Protein AF-A0AAI8V4P7-F1 (afdb_monomer_lite)

Foldseek 3Di:
DDDDDDDDDDDDDDDDDDDDDDDDDDDDDDDDDPDDDDDDDDDDDDDDPDDPDDDPPDPPDDPDDDPDDPPDPVVVDPPQDPVNVVVVVVVVVVVVVVVVVVVVVVVVVVVVVVVVVVVVVVVVVVVVVVVVVVCCLQCQLQCCLVPADAAEAELRQDDFQDNVVPDPHRCALPRRHLDDGDWVVQQPPPPDPPPSNSFAWDWAQDPDPPLAHIGIEGDDVVGTDSVRNLNHHYHYHYDPPDPSVNHVVNVVVRSD

pLDDT: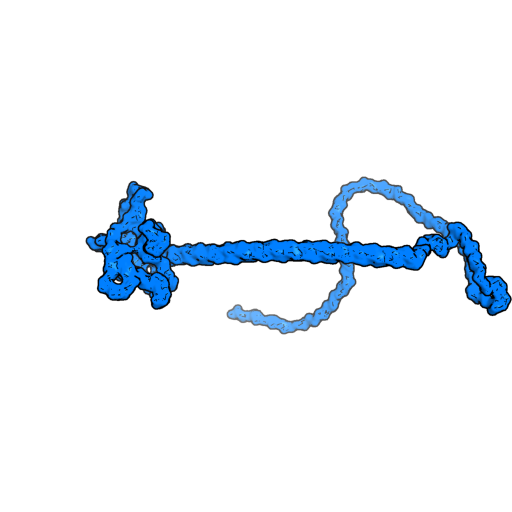 mean 74.22, std 17.84, range [33.75, 98.12]

Secondary structure (DSSP, 8-state):
----------PPPPPPP-----------------PPP-PPPPPPPPP----S---TT-TT-SS------TT-TTTSS----HHHHHHHHHHHHHHHHHHHHHHHHHHHHHHHHHHHHHHHHHHHHHHHHHHHHHHHHHHHHHHHHHS-S-EEEES---SSSB-TTT-SSB--TTSS-SS----BS----TT-TT----S-EEEE---SSS-PPPEEEE--SSPPB-TTGGGS-EEEE--TT-TTHHHHHHHHHH--

Organism: NCBI:txid933095

Radius of gyration: 46.33 Å; chains: 1; bounding box: 81×57×123 Å

Sequence (256 aa):
MDNSPYPLTSKPGLPDRSDSSSSSSVDHQEMEIHTPVPTRPRLHSRKSSGTLIVPRDSFLVGPSEPDWEPDDVRAMSPRRTSEDLENLGREAREELQRHASALQDSLLMIFHRIEAVKEEHDKLDNNNKFLQKYIGDLMSTTIADARPDALVQVEPKGPLFREKIFSSEFSRPWGLTSIPLAYEPYPNTFVNASSMAPLATRVVVSNSTENRMACVLQAEQPARQLPTLAKVPILIDKGEASYQNMYDYCFAKFLR

Structure (mmCIF, N/CA/C/O backbone):
data_AF-A0AAI8V4P7-F1
#
_entry.id   AF-A0AAI8V4P7-F1
#
loop_
_atom_site.group_PDB
_atom_site.id
_atom_site.type_symbol
_atom_site.label_atom_id
_atom_site.label_alt_id
_atom_site.label_comp_id
_atom_site.label_asym_id
_atom_site.label_entity_id
_atom_site.label_seq_id
_atom_site.pdbx_PDB_ins_code
_atom_site.Cartn_x
_atom_site.Cartn_y
_atom_site.Cartn_z
_atom_site.occupancy
_atom_site.B_iso_or_equiv
_atom_site.auth_seq_id
_atom_site.auth_comp_id
_atom_site.auth_asym_id
_atom_site.auth_atom_id
_atom_site.pdbx_PDB_model_num
ATOM 1 N N . MET A 1 1 ? -29.981 -34.347 -19.760 1.00 40.94 1 MET A N 1
ATOM 2 C CA . MET A 1 1 ? -29.924 -34.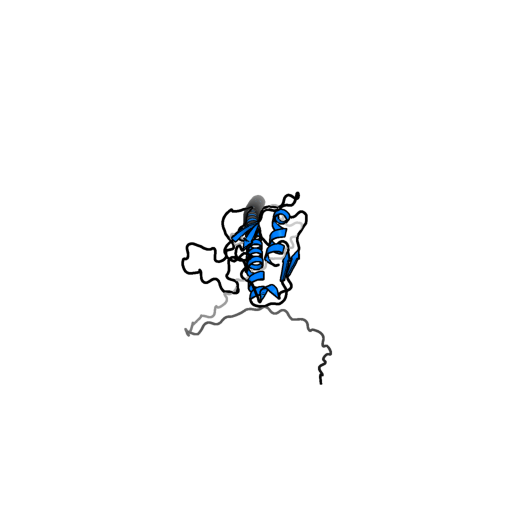730 -21.186 1.00 40.94 1 MET A CA 1
ATOM 3 C C . MET A 1 1 ? -29.404 -33.497 -21.912 1.00 40.94 1 MET A C 1
ATOM 5 O O . MET A 1 1 ? -30.196 -32.704 -22.387 1.00 40.94 1 MET A O 1
ATOM 9 N N . ASP A 1 2 ? -28.142 -33.097 -21.772 1.00 36.84 2 ASP A N 1
ATOM 10 C CA . ASP A 1 2 ? -26.897 -33.818 -22.074 1.00 36.84 2 ASP A CA 1
ATOM 11 C C . ASP A 1 2 ? -26.984 -34.594 -23.382 1.00 36.84 2 ASP A C 1
ATOM 13 O O . ASP A 1 2 ? -27.603 -35.655 -23.424 1.00 36.84 2 ASP A O 1
ATOM 17 N N . ASN A 1 3 ? -26.411 -34.008 -24.440 1.00 35.47 3 ASN A N 1
ATOM 18 C CA . ASN A 1 3 ? -25.376 -34.650 -25.252 1.00 35.47 3 ASN A CA 1
ATOM 19 C C . ASN A 1 3 ? -24.850 -33.690 -26.335 1.00 35.47 3 ASN A C 1
ATOM 21 O O . ASN A 1 3 ? -25.486 -33.460 -27.359 1.00 35.47 3 ASN A O 1
ATOM 25 N N . SER A 1 4 ? -23.639 -33.183 -26.106 1.00 35.88 4 SER A N 1
ATOM 26 C CA . SER A 1 4 ? -22.620 -33.067 -27.157 1.00 35.88 4 SER A CA 1
ATOM 27 C C . SER A 1 4 ? -21.842 -34.393 -27.165 1.00 35.88 4 SER A C 1
ATOM 29 O O . SER A 1 4 ? -21.711 -34.989 -26.090 1.00 35.88 4 SER A O 1
ATOM 31 N N . PRO A 1 5 ? -21.360 -34.899 -28.317 1.00 46.78 5 PRO A N 1
ATOM 32 C CA . PRO A 1 5 ? -19.940 -34.671 -28.620 1.00 46.78 5 PRO A CA 1
ATOM 33 C C . PRO A 1 5 ? -19.581 -34.589 -30.128 1.00 46.78 5 PRO A C 1
ATOM 35 O O . PRO A 1 5 ? -20.117 -35.308 -30.967 1.00 46.78 5 PRO A O 1
ATOM 38 N N . TYR A 1 6 ? -18.592 -33.751 -30.458 1.00 37.16 6 TYR A N 1
ATOM 39 C CA . TYR A 1 6 ? -17.713 -33.864 -31.648 1.00 37.16 6 TYR A CA 1
ATOM 40 C C . TYR A 1 6 ? -16.527 -34.825 -31.335 1.00 37.16 6 TYR A C 1
ATOM 42 O O . TYR A 1 6 ? -16.488 -35.287 -30.192 1.00 37.16 6 TYR A O 1
ATOM 50 N N . PRO A 1 7 ? -15.482 -35.071 -32.183 1.00 50.56 7 PRO A N 1
ATOM 51 C CA . PRO A 1 7 ? -15.174 -34.665 -33.584 1.00 50.56 7 PRO A CA 1
ATOM 52 C C . PRO A 1 7 ? -14.545 -35.784 -34.478 1.00 50.56 7 PRO A C 1
ATOM 54 O O . PRO A 1 7 ? -14.107 -36.798 -33.957 1.00 50.56 7 PRO A O 1
ATOM 57 N N . LEU A 1 8 ? -14.339 -35.555 -35.795 1.00 33.75 8 LEU A N 1
ATOM 58 C CA . LEU A 1 8 ? -13.225 -36.161 -36.574 1.00 33.75 8 LEU A CA 1
ATOM 59 C C . LEU A 1 8 ? -12.755 -35.284 -37.769 1.00 33.75 8 LEU A C 1
ATOM 61 O O . LEU A 1 8 ? -13.375 -35.229 -38.823 1.00 33.75 8 LEU A O 1
ATOM 65 N N . THR A 1 9 ? -11.628 -34.602 -37.543 1.00 35.81 9 THR A N 1
ATOM 66 C CA . THR A 1 9 ? -10.434 -34.386 -38.397 1.00 35.81 9 THR A CA 1
ATOM 67 C C . THR A 1 9 ? -10.533 -34.323 -39.938 1.00 35.81 9 THR A C 1
ATOM 69 O O . THR A 1 9 ? -10.680 -35.349 -40.599 1.00 35.81 9 THR A O 1
ATOM 72 N N . SER A 1 10 ? -10.161 -33.171 -40.516 1.00 35.38 10 SER A N 1
ATOM 73 C CA . SER A 1 10 ? -9.533 -33.068 -41.849 1.00 35.38 10 SER A CA 1
ATOM 74 C C . SER A 1 10 ? -8.280 -32.177 -41.796 1.00 35.38 10 SER A C 1
ATOM 76 O O . SER A 1 10 ? -8.296 -31.108 -41.191 1.00 35.38 10 SER A O 1
ATOM 78 N N . LYS A 1 11 ? -7.182 -32.666 -42.389 1.00 42.53 11 LYS A N 1
ATOM 79 C CA . LYS A 1 11 ? -5.817 -32.100 -42.375 1.00 42.53 11 LYS A CA 1
ATOM 80 C C . LYS A 1 11 ? -5.676 -30.781 -43.170 1.00 42.53 11 LYS A C 1
ATOM 82 O O . LYS A 1 11 ? -6.476 -30.542 -44.071 1.00 42.53 11 LYS A O 1
ATOM 87 N N . PRO A 1 12 ? -4.648 -29.960 -42.867 1.00 39.22 12 PRO A N 1
ATOM 88 C CA . PRO A 1 12 ? -4.533 -28.582 -43.344 1.00 39.22 12 PRO A CA 1
ATOM 89 C C . PRO A 1 12 ? -3.890 -28.471 -44.737 1.00 39.22 12 PRO A C 1
ATOM 91 O O . PRO A 1 12 ? -2.867 -29.099 -45.010 1.00 39.22 12 PRO A O 1
ATOM 94 N N . GLY A 1 13 ? -4.485 -27.638 -45.595 1.00 37.12 13 GLY A N 1
ATOM 95 C CA . GLY A 1 13 ? -3.887 -27.160 -46.843 1.00 37.12 13 GLY A CA 1
ATOM 96 C C . GLY A 1 13 ? -2.922 -25.999 -46.585 1.00 37.12 13 GLY A C 1
ATOM 97 O O . GLY A 1 13 ? -3.179 -25.146 -45.738 1.00 37.12 13 GLY A O 1
ATOM 98 N N . LEU A 1 14 ? -1.798 -26.003 -47.301 1.00 47.25 14 LEU A N 1
ATOM 99 C CA . LEU A 1 14 ? -0.798 -24.933 -47.335 1.00 47.25 14 LEU A CA 1
ATOM 100 C C . LEU A 1 14 ? -1.426 -23.610 -47.815 1.00 47.25 14 LEU A C 1
ATOM 102 O O . LEU A 1 14 ? -2.157 -23.640 -48.804 1.00 47.25 14 LEU A O 1
ATOM 106 N N . PRO A 1 15 ? -1.128 -22.455 -47.195 1.00 51.75 15 PRO A N 1
ATOM 107 C CA . PRO A 1 15 ? -1.476 -21.172 -47.784 1.00 51.75 15 PRO A CA 1
ATOM 108 C C . PRO A 1 15 ? -0.442 -20.766 -48.843 1.00 51.75 15 PRO A C 1
ATOM 110 O O . PRO A 1 15 ? 0.747 -20.598 -48.552 1.00 51.75 15 PRO A O 1
ATOM 113 N N . ASP A 1 16 ? -0.938 -20.602 -50.069 1.00 41.78 16 ASP A N 1
ATOM 114 C CA . ASP A 1 16 ? -0.278 -19.900 -51.163 1.00 41.78 16 ASP A CA 1
ATOM 115 C C . ASP A 1 16 ? 0.079 -18.471 -50.746 1.00 41.78 16 ASP A C 1
ATOM 117 O O . ASP A 1 16 ? -0.701 -17.751 -50.116 1.00 41.78 16 ASP A O 1
ATOM 121 N N . ARG A 1 17 ? 1.286 -18.057 -51.125 1.00 45.19 17 ARG A N 1
ATOM 122 C CA . ARG A 1 17 ? 1.728 -16.668 -51.042 1.00 45.19 17 ARG A CA 1
ATOM 123 C C . ARG A 1 17 ? 1.012 -15.873 -52.127 1.00 45.19 17 ARG A C 1
ATOM 125 O O . ARG A 1 17 ? 1.100 -16.216 -53.302 1.00 45.19 17 ARG A O 1
ATOM 132 N N . SER A 1 18 ? 0.339 -14.794 -51.753 1.00 43.97 18 SER A N 1
ATOM 133 C CA . SER A 1 18 ? -0.052 -13.748 -52.695 1.00 43.97 18 SER A CA 1
ATOM 134 C C . SER A 1 18 ? 0.037 -12.395 -52.012 1.00 43.97 18 SER A C 1
ATOM 136 O O . SER A 1 18 ? -0.463 -12.199 -50.904 1.00 43.97 18 SER A O 1
ATOM 138 N N . ASP A 1 19 ? 0.755 -11.511 -52.692 1.00 35.88 19 ASP A N 1
ATOM 139 C CA . ASP A 1 19 ? 1.118 -10.169 -52.281 1.00 35.88 19 ASP A CA 1
ATOM 140 C C . ASP A 1 19 ? -0.116 -9.262 -52.229 1.00 35.88 19 ASP A C 1
ATOM 142 O O . ASP A 1 19 ? -0.852 -9.107 -53.204 1.00 35.88 19 ASP A O 1
ATOM 146 N N . SER A 1 20 ? -0.336 -8.641 -51.074 1.00 39.59 20 SER A N 1
ATOM 147 C CA . SER A 1 20 ? -1.378 -7.638 -50.887 1.00 39.59 20 SER A CA 1
ATOM 148 C C . SER A 1 20 ? -0.910 -6.291 -51.434 1.00 39.59 20 SER A C 1
ATOM 150 O O . SER A 1 20 ? -0.116 -5.602 -50.796 1.00 39.59 20 SER A O 1
ATOM 152 N N . SER A 1 21 ? -1.452 -5.867 -52.575 1.00 42.25 21 SER A N 1
ATOM 153 C CA . SER A 1 21 ? -1.524 -4.451 -52.946 1.00 42.25 21 SER A CA 1
ATOM 154 C C . SER A 1 21 ? -2.921 -3.927 -52.614 1.00 42.25 21 SER A C 1
ATOM 156 O O . SER A 1 21 ? -3.886 -4.190 -53.330 1.00 42.25 21 SER A O 1
ATOM 158 N N . SER A 1 22 ? -3.039 -3.204 -51.504 1.00 40.81 22 SER A N 1
ATOM 159 C CA . SER A 1 22 ? -4.262 -2.513 -51.100 1.00 40.81 22 SER A CA 1
ATOM 160 C C . SER A 1 22 ? -4.417 -1.203 -51.875 1.00 40.81 22 SER A C 1
ATOM 162 O O . SER A 1 22 ? -3.676 -0.250 -51.635 1.00 40.81 22 SER A O 1
ATOM 164 N N . SER A 1 23 ? -5.398 -1.146 -52.778 1.00 38.69 23 SER A N 1
ATOM 165 C CA . SER A 1 23 ? -5.939 0.102 -53.321 1.00 38.69 23 SER A CA 1
ATOM 166 C C . SER A 1 23 ? -7.090 0.573 -52.432 1.00 38.69 23 SER A C 1
ATOM 168 O O . SER A 1 23 ? -8.122 -0.096 -52.361 1.00 38.69 23 SER A O 1
ATOM 170 N N . SER A 1 24 ? -6.942 1.717 -51.767 1.00 40.72 24 SER A N 1
ATOM 171 C CA . SER A 1 24 ? -8.073 2.431 -51.169 1.00 40.72 24 SER A CA 1
ATOM 172 C C . SER A 1 24 ? -8.525 3.555 -52.095 1.00 40.72 24 SER A C 1
ATOM 174 O O . SER A 1 24 ? -7.741 4.413 -52.494 1.00 40.72 24 SER A O 1
ATOM 176 N N . SER A 1 25 ? -9.808 3.484 -52.420 1.00 37.88 25 SER A N 1
ATOM 177 C CA . SER A 1 25 ? -10.633 4.352 -53.252 1.00 37.88 25 SER A CA 1
ATOM 178 C C . SER A 1 25 ? -10.818 5.760 -52.684 1.00 37.88 25 SER A C 1
ATOM 180 O O . SER A 1 25 ? -11.093 5.904 -51.492 1.00 37.88 25 SER A O 1
ATOM 182 N N . VAL A 1 26 ? -10.794 6.770 -53.557 1.00 41.78 26 VAL A N 1
ATOM 183 C CA . VAL A 1 26 ? -11.433 8.075 -53.326 1.00 41.78 26 VAL A CA 1
ATOM 184 C C . VAL A 1 26 ? -12.166 8.486 -54.606 1.00 41.78 26 VAL A C 1
ATOM 186 O O . VAL A 1 26 ? -11.669 8.250 -55.706 1.00 41.78 26 VAL A O 1
ATOM 189 N N . ASP A 1 27 ? -13.366 9.023 -54.411 1.00 39.78 27 ASP A N 1
ATOM 190 C CA . ASP A 1 27 ? -14.431 9.294 -55.375 1.00 39.78 27 ASP A CA 1
ATOM 191 C C . ASP A 1 27 ? -14.084 10.146 -56.608 1.00 39.78 27 ASP A C 1
ATOM 193 O O . ASP A 1 27 ? -13.189 10.990 -56.623 1.00 39.78 27 ASP A O 1
ATOM 197 N N . HIS A 1 28 ? -14.901 9.905 -57.632 1.00 41.81 28 HIS A N 1
ATOM 198 C CA . HIS A 1 28 ? -14.931 10.485 -58.967 1.00 41.81 28 HIS A CA 1
ATOM 199 C C . HIS A 1 28 ? -15.041 12.018 -59.020 1.00 41.81 28 HIS A C 1
ATOM 201 O O . HIS A 1 28 ? -16.005 12.608 -58.534 1.00 41.81 28 HIS A O 1
ATOM 207 N N . GLN A 1 29 ? -14.167 12.634 -59.819 1.00 40.75 29 GLN A N 1
ATOM 208 C CA . GLN A 1 29 ? -14.561 13.729 -60.702 1.00 40.75 29 GLN A CA 1
ATOM 209 C C . GLN A 1 29 ? -13.939 13.480 -62.079 1.00 40.75 29 GLN A C 1
ATOM 211 O O . GLN A 1 29 ? -12.720 13.483 -62.239 1.00 40.75 29 GLN A O 1
ATOM 216 N N . GLU A 1 30 ? -14.791 13.171 -63.057 1.00 48.91 30 GLU A N 1
ATOM 217 C CA . GLU A 1 30 ? -14.404 12.939 -64.446 1.00 48.91 30 GLU A CA 1
ATOM 218 C C . GLU A 1 30 ? -13.732 14.191 -65.027 1.00 48.91 30 GLU A C 1
ATOM 220 O O . GLU A 1 30 ? -14.349 15.246 -65.166 1.00 48.91 30 GLU A O 1
ATOM 225 N N . MET A 1 31 ? -12.462 14.057 -65.398 1.00 44.00 31 MET A N 1
ATOM 226 C CA . MET A 1 31 ? -11.844 14.869 -66.439 1.00 44.00 31 MET A CA 1
ATOM 227 C C . MET A 1 31 ? -11.291 13.898 -67.478 1.00 44.00 31 MET A C 1
ATOM 229 O O . MET A 1 31 ? -10.385 13.121 -67.181 1.00 44.00 31 MET A O 1
ATOM 233 N N . GLU A 1 32 ? -11.858 13.908 -68.685 1.00 56.38 32 GLU A N 1
ATOM 234 C CA . GLU A 1 32 ? -11.314 13.192 -69.842 1.00 56.38 32 GLU A CA 1
ATOM 235 C C . GLU A 1 32 ? -9.886 13.681 -70.119 1.00 56.38 32 GLU A C 1
ATOM 237 O O . GLU A 1 32 ? -9.668 14.772 -70.649 1.00 56.38 32 GLU A O 1
ATOM 242 N N . ILE A 1 33 ? -8.885 12.873 -69.760 1.00 44.97 33 ILE A N 1
ATOM 243 C CA . ILE A 1 33 ? -7.491 13.136 -70.116 1.00 44.97 33 ILE A CA 1
ATOM 244 C C . ILE A 1 33 ? -7.219 12.472 -71.470 1.00 44.97 33 ILE A C 1
ATOM 246 O O . ILE A 1 33 ? -6.936 11.276 -71.552 1.00 44.97 33 ILE A O 1
ATOM 250 N N . HIS A 1 34 ? -7.258 13.264 -72.543 1.00 60.09 34 HIS A N 1
ATOM 251 C CA . HIS A 1 34 ? -6.646 12.898 -73.821 1.00 60.09 34 HIS A CA 1
ATOM 252 C C . HIS A 1 34 ? -5.127 12.754 -73.621 1.00 60.09 34 HIS A C 1
ATOM 254 O O . HIS A 1 34 ? -4.383 13.732 -73.667 1.00 60.09 34 HIS A O 1
ATOM 260 N N . THR A 1 35 ? -4.649 11.531 -73.386 1.00 57.94 35 THR A N 1
ATOM 261 C CA . THR A 1 35 ? -3.211 11.230 -73.387 1.00 57.94 35 THR A CA 1
ATOM 262 C C . THR A 1 35 ? -2.793 10.723 -74.773 1.00 57.94 35 THR A C 1
ATOM 264 O O . THR A 1 35 ? -3.419 9.802 -75.302 1.00 57.94 35 THR A O 1
ATOM 267 N N . PRO A 1 36 ? -1.768 11.307 -75.424 1.00 63.22 36 PRO A N 1
ATOM 268 C CA . PRO A 1 36 ? -1.254 10.764 -76.674 1.00 63.22 36 PRO A CA 1
ATOM 269 C C . PRO A 1 36 ? -0.494 9.459 -76.400 1.00 63.22 36 PRO A C 1
ATOM 271 O O . PRO A 1 36 ? 0.344 9.388 -75.502 1.00 63.22 36 PRO A O 1
ATOM 274 N N . VAL A 1 37 ? -0.774 8.424 -77.194 1.00 68.81 37 VAL A N 1
ATOM 275 C CA . VAL A 1 37 ? -0.075 7.132 -77.135 1.00 68.81 37 VAL A CA 1
ATOM 276 C C . VAL A 1 37 ? 1.414 7.346 -77.462 1.00 68.81 37 VAL A C 1
ATOM 278 O O . VAL A 1 37 ? 1.721 7.816 -78.560 1.00 68.81 37 VAL A O 1
ATOM 281 N N . PRO A 1 38 ? 2.362 7.005 -76.568 1.00 60.94 38 PRO A N 1
ATOM 282 C CA . PRO A 1 38 ? 3.782 7.199 -76.832 1.00 60.94 38 PRO A CA 1
ATOM 283 C C . PRO A 1 38 ? 4.272 6.214 -77.902 1.00 60.94 38 PRO A C 1
ATOM 285 O O . PRO A 1 38 ? 4.346 5.003 -77.689 1.00 60.94 38 PRO A O 1
ATOM 288 N N . THR A 1 39 ? 4.643 6.731 -79.072 1.00 69.31 39 THR A N 1
ATOM 289 C CA . THR A 1 39 ? 5.297 5.945 -80.123 1.00 69.31 39 THR A CA 1
ATOM 290 C C . THR A 1 39 ? 6.766 5.709 -79.775 1.00 69.31 39 THR A C 1
ATOM 292 O O . THR A 1 39 ? 7.530 6.657 -79.596 1.00 69.31 39 THR A O 1
ATOM 295 N N . ARG A 1 40 ? 7.179 4.437 -79.711 1.00 71.31 40 ARG A N 1
ATOM 296 C CA . ARG A 1 40 ? 8.566 4.024 -79.443 1.00 71.31 40 ARG A CA 1
ATOM 297 C C . ARG A 1 40 ? 9.528 4.587 -80.514 1.00 71.31 40 ARG A C 1
ATOM 299 O O . ARG A 1 40 ? 9.334 4.279 -81.693 1.00 71.31 40 ARG A O 1
ATOM 306 N N . PRO A 1 41 ? 10.598 5.316 -80.139 1.00 73.50 41 PRO A N 1
ATOM 307 C CA . PRO A 1 41 ? 11.649 5.721 -81.074 1.00 73.50 41 PRO A CA 1
ATOM 308 C C . PRO A 1 41 ? 12.328 4.494 -81.694 1.00 73.50 41 PRO A C 1
ATOM 310 O O . PRO A 1 41 ? 12.595 3.507 -81.003 1.00 73.50 41 PRO A O 1
ATOM 313 N N . ARG A 1 42 ? 12.622 4.528 -82.998 1.00 70.50 42 ARG A N 1
ATOM 314 C CA . ARG A 1 42 ? 13.357 3.432 -83.644 1.00 70.50 42 ARG A CA 1
ATOM 315 C C . ARG A 1 42 ? 14.805 3.415 -83.150 1.00 70.50 42 ARG A C 1
ATOM 317 O O . ARG A 1 42 ? 15.485 4.432 -83.189 1.00 70.50 42 ARG A O 1
ATOM 324 N N . LEU A 1 43 ? 15.259 2.248 -82.688 1.00 68.31 43 LEU A N 1
ATOM 325 C CA . LEU A 1 43 ? 16.646 2.019 -82.279 1.00 68.31 43 LEU A CA 1
ATOM 326 C C . LEU A 1 43 ? 17.580 2.179 -83.485 1.00 68.31 43 LEU A C 1
ATOM 328 O O . LEU A 1 43 ? 17.332 1.602 -84.545 1.00 68.31 43 LEU A O 1
ATOM 332 N N . HIS A 1 44 ? 18.659 2.942 -83.307 1.00 68.81 44 HIS A N 1
ATOM 333 C CA . HIS A 1 44 ? 19.720 3.081 -84.301 1.00 68.81 44 HIS A CA 1
ATOM 334 C C . HIS A 1 44 ? 20.369 1.717 -84.587 1.00 68.81 44 HIS A C 1
ATOM 336 O O . HIS A 1 44 ? 20.566 0.902 -83.682 1.00 68.81 44 HIS A O 1
ATOM 342 N N . SER A 1 45 ? 20.683 1.463 -85.861 1.00 69.25 45 SER A N 1
ATOM 343 C CA . SER A 1 45 ? 21.337 0.228 -86.301 1.00 69.25 45 SER A CA 1
ATOM 344 C C . SER A 1 45 ? 22.696 0.077 -85.611 1.00 69.25 45 SER A C 1
ATOM 346 O O . SER A 1 45 ? 23.565 0.940 -85.734 1.00 69.25 45 SER A O 1
ATOM 348 N N . ARG A 1 46 ? 22.879 -1.017 -84.864 1.00 60.81 46 ARG A N 1
ATOM 349 C CA . ARG A 1 46 ? 24.182 -1.387 -84.302 1.00 60.81 46 ARG A CA 1
ATOM 350 C C . ARG A 1 46 ? 25.088 -1.900 -85.423 1.00 60.81 46 ARG A C 1
ATOM 352 O O . ARG A 1 46 ? 24.732 -2.857 -86.106 1.00 60.81 46 ARG A O 1
ATOM 359 N N . LYS A 1 47 ? 26.290 -1.332 -85.554 1.00 63.47 47 LYS A N 1
ATOM 360 C CA . LYS A 1 47 ? 27.393 -1.968 -86.293 1.00 63.47 47 LYS A CA 1
ATOM 361 C C . LYS A 1 47 ? 27.766 -3.266 -85.565 1.00 63.47 47 LYS A C 1
ATOM 363 O O . LYS A 1 47 ? 27.857 -3.269 -84.337 1.00 63.47 47 LYS A O 1
ATOM 368 N N . SER A 1 48 ? 27.949 -4.370 -86.288 1.00 63.06 48 SER A N 1
ATOM 369 C CA . SER A 1 48 ? 28.360 -5.642 -85.684 1.00 63.06 48 SER A CA 1
ATOM 370 C C . SER A 1 48 ? 29.738 -5.486 -85.040 1.00 63.06 48 SER A C 1
ATOM 372 O O . SER A 1 48 ? 30.721 -5.251 -85.743 1.00 63.06 48 SER A O 1
ATOM 374 N N . SER A 1 49 ? 29.825 -5.626 -83.718 1.00 60.84 49 SER A N 1
ATOM 375 C CA . SER A 1 49 ? 31.100 -5.804 -83.024 1.00 60.84 49 SER A CA 1
ATOM 376 C C . SER A 1 49 ? 31.701 -7.126 -83.503 1.00 60.84 49 SER A C 1
ATOM 378 O O . SER A 1 49 ? 31.160 -8.189 -83.194 1.00 60.84 49 SER A O 1
ATOM 380 N N . GLY A 1 50 ? 32.738 -7.051 -84.340 1.00 66.88 50 GLY A N 1
ATOM 381 C CA . GLY A 1 50 ? 33.407 -8.214 -84.921 1.00 66.88 50 GLY A CA 1
ATOM 382 C C . GLY A 1 50 ? 33.918 -9.194 -83.860 1.00 66.88 50 GLY A C 1
ATOM 383 O O . GLY A 1 50 ? 34.011 -8.876 -82.675 1.00 66.88 50 GLY A O 1
ATOM 384 N N . THR A 1 51 ? 34.224 -10.415 -84.292 1.00 67.56 51 THR A N 1
ATOM 385 C CA . THR A 1 51 ? 34.676 -11.515 -83.433 1.00 67.56 51 THR A CA 1
ATOM 386 C C . THR A 1 51 ? 35.899 -11.128 -82.599 1.00 67.56 51 THR A C 1
ATOM 388 O O . THR A 1 51 ? 36.902 -10.670 -83.135 1.00 67.56 51 THR A O 1
ATOM 391 N N . LEU A 1 52 ? 35.839 -11.400 -81.292 1.00 59.50 52 LEU A N 1
ATOM 392 C CA . LEU A 1 52 ? 36.876 -11.109 -80.287 1.00 59.50 52 LEU A CA 1
ATOM 393 C C . LEU A 1 52 ? 38.152 -11.978 -80.419 1.00 59.50 52 LEU A C 1
ATOM 395 O O . LEU A 1 52 ? 38.969 -12.033 -79.504 1.00 59.50 52 LEU A O 1
ATOM 399 N N . ILE A 1 53 ? 38.305 -12.717 -81.520 1.00 62.22 53 ILE A N 1
ATOM 400 C CA . ILE A 1 53 ? 39.416 -13.647 -81.735 1.00 62.22 53 ILE A CA 1
ATOM 401 C C . ILE A 1 53 ? 40.493 -12.905 -82.520 1.00 62.22 53 ILE A C 1
ATOM 403 O O . ILE A 1 53 ? 40.379 -12.727 -83.731 1.00 62.22 53 ILE A O 1
ATOM 407 N N . VAL A 1 54 ? 41.532 -12.467 -81.816 1.00 62.06 54 VAL A N 1
ATOM 408 C CA . VAL A 1 54 ? 42.690 -11.788 -82.401 1.00 62.06 54 VAL A CA 1
ATOM 409 C C . VAL A 1 54 ? 43.828 -12.808 -82.572 1.00 62.06 54 VAL A C 1
ATOM 411 O O . VAL A 1 54 ? 44.206 -13.448 -81.588 1.00 62.06 54 VAL A O 1
ATOM 414 N N . PRO A 1 55 ? 44.365 -13.017 -83.791 1.00 73.75 55 PRO A N 1
ATOM 415 C CA . PRO A 1 55 ? 45.488 -13.926 -84.025 1.00 73.75 55 PRO A CA 1
ATOM 416 C C . PRO A 1 55 ? 46.730 -13.553 -83.205 1.00 73.75 55 PRO A C 1
ATOM 418 O O . PRO A 1 55 ? 46.997 -12.376 -82.972 1.00 73.75 55 PRO A O 1
ATOM 421 N N . ARG A 1 56 ? 47.517 -14.561 -82.812 1.00 66.25 56 ARG A N 1
ATOM 422 C CA . ARG A 1 56 ? 48.673 -14.426 -81.903 1.00 66.25 56 ARG A CA 1
ATOM 423 C C . ARG A 1 56 ? 49.755 -13.450 -82.390 1.00 66.25 56 ARG A C 1
ATOM 425 O O . ARG A 1 56 ? 50.437 -12.868 -81.558 1.00 66.25 56 ARG A O 1
ATOM 432 N N . ASP A 1 57 ? 49.846 -13.233 -83.701 1.00 66.12 57 ASP A N 1
ATOM 433 C CA . ASP A 1 57 ? 50.857 -12.374 -84.332 1.00 66.12 57 ASP A CA 1
ATOM 434 C C . ASP A 1 57 ? 50.292 -11.004 -84.756 1.00 66.12 57 ASP A C 1
ATOM 436 O O . ASP A 1 57 ? 50.908 -10.283 -85.543 1.00 66.12 57 ASP A O 1
ATOM 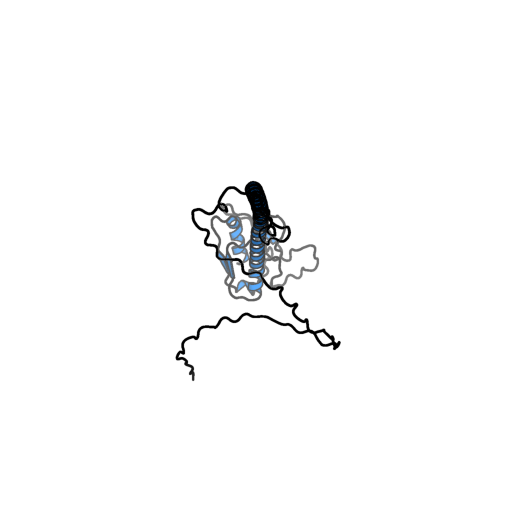440 N N . SER A 1 58 ? 49.095 -10.631 -84.283 1.00 67.69 58 SER A N 1
ATOM 441 C CA . SER A 1 58 ? 48.511 -9.335 -84.629 1.00 67.69 58 SER A CA 1
ATOM 442 C C . SER A 1 58 ? 49.205 -8.192 -83.879 1.00 67.69 58 SER A C 1
ATOM 444 O O . SER A 1 58 ? 49.341 -8.217 -82.656 1.00 67.69 58 SER A O 1
ATOM 446 N N . PHE A 1 59 ? 49.519 -7.128 -84.610 1.00 60.56 59 PHE A N 1
ATOM 447 C CA . PHE A 1 59 ? 50.066 -5.864 -84.098 1.00 60.56 59 PHE A CA 1
ATOM 448 C C . PHE A 1 59 ? 49.068 -5.053 -83.240 1.00 60.56 59 PHE A C 1
ATOM 450 O O . PHE A 1 59 ? 49.426 -4.000 -82.726 1.00 60.56 59 PHE A O 1
ATOM 457 N N . LEU A 1 60 ? 47.827 -5.534 -83.068 1.00 58.16 60 LEU A N 1
ATOM 458 C CA . LEU A 1 60 ? 46.777 -4.901 -82.253 1.00 58.16 60 LEU A CA 1
ATOM 459 C C . LEU A 1 60 ? 46.864 -5.243 -80.756 1.00 58.16 60 LEU A C 1
ATOM 461 O O . LEU A 1 60 ? 46.045 -4.764 -79.976 1.00 58.16 60 LEU A O 1
ATOM 465 N N . VAL A 1 61 ? 47.821 -6.079 -80.340 1.00 58.72 61 VAL A N 1
ATOM 466 C CA . VAL A 1 61 ? 48.020 -6.451 -78.931 1.00 58.72 61 VAL A CA 1
ATOM 467 C C . VAL A 1 61 ? 49.395 -5.967 -78.474 1.00 58.72 61 VAL A C 1
ATOM 469 O O . VAL A 1 61 ? 50.387 -6.688 -78.512 1.00 58.72 61 VAL A O 1
ATOM 472 N N . GLY A 1 62 ? 49.439 -4.710 -78.050 1.00 62.88 62 GLY A N 1
ATOM 473 C CA . GLY A 1 62 ? 50.551 -4.075 -77.345 1.00 62.88 62 GLY A CA 1
ATOM 474 C C . GLY A 1 62 ? 49.992 -3.075 -76.325 1.00 62.88 62 GLY A C 1
ATOM 475 O O . GLY A 1 62 ? 48.777 -2.873 -76.299 1.00 62.88 62 GLY A O 1
ATOM 476 N N . PRO A 1 63 ? 50.820 -2.451 -75.468 1.00 55.34 63 PRO A N 1
ATOM 477 C CA . PRO A 1 63 ? 50.372 -1.378 -74.584 1.00 55.34 63 PRO A CA 1
ATOM 478 C C . PRO A 1 63 ? 50.098 -0.118 -75.419 1.00 55.34 63 PRO A C 1
ATOM 480 O O . PRO A 1 63 ? 50.893 0.815 -75.452 1.00 55.34 63 PRO A O 1
ATOM 483 N N . SER A 1 64 ? 48.997 -0.125 -76.161 1.00 58.09 64 SER A N 1
ATOM 484 C CA . SER A 1 64 ? 48.422 1.062 -76.778 1.00 58.09 64 SER A CA 1
ATOM 485 C C . SER A 1 64 ? 47.415 1.639 -75.800 1.00 58.09 64 SER A C 1
ATOM 487 O O . SER A 1 64 ? 46.521 0.906 -75.373 1.00 58.09 64 SER A O 1
ATOM 489 N N . GLU A 1 65 ? 47.532 2.922 -75.468 1.00 59.28 65 GLU A N 1
ATOM 490 C CA . GLU A 1 65 ? 46.409 3.645 -74.879 1.00 59.28 65 GLU A CA 1
ATOM 491 C C . GLU A 1 65 ? 45.273 3.637 -75.911 1.00 59.28 65 GLU A C 1
ATOM 493 O O . GLU A 1 65 ? 45.461 4.125 -77.028 1.00 59.28 65 GLU A O 1
ATOM 498 N N . PRO A 1 66 ? 44.133 2.997 -75.620 1.00 60.19 66 PRO A N 1
ATOM 499 C CA . PRO A 1 66 ? 42.999 3.047 -76.524 1.00 60.19 66 PRO A CA 1
ATOM 500 C C . PRO A 1 66 ? 42.412 4.462 -76.503 1.00 60.19 66 PRO A C 1
ATOM 502 O O . PRO A 1 66 ? 41.929 4.917 -75.467 1.00 60.19 66 PRO A O 1
ATOM 505 N N . ASP A 1 67 ? 42.445 5.142 -77.651 1.00 58.81 67 ASP A N 1
ATOM 506 C CA . ASP A 1 67 ? 41.691 6.376 -77.879 1.00 58.81 67 ASP A CA 1
ATOM 507 C C . ASP A 1 67 ? 40.198 6.032 -77.855 1.00 58.81 67 ASP A C 1
ATOM 509 O O . ASP A 1 67 ? 39.639 5.487 -78.811 1.00 58.81 67 ASP A O 1
ATOM 513 N N . TRP A 1 68 ? 39.557 6.281 -76.716 1.00 60.53 68 TRP A N 1
ATOM 514 C CA . TRP A 1 68 ? 38.122 6.081 -76.560 1.00 60.53 68 TRP A CA 1
ATOM 515 C C . TRP A 1 68 ? 37.376 7.267 -77.168 1.00 60.53 68 TRP A C 1
ATOM 517 O O . TRP A 1 68 ? 37.610 8.418 -76.800 1.00 60.53 68 TRP A O 1
ATOM 527 N N . GLU A 1 69 ? 36.450 6.990 -78.085 1.00 59.19 69 GLU A N 1
ATOM 528 C CA . GLU A 1 69 ? 35.569 8.024 -78.622 1.00 59.19 69 GLU A CA 1
ATOM 529 C C . GLU A 1 69 ? 34.659 8.589 -77.509 1.00 59.19 69 GLU A C 1
ATOM 531 O O . GLU A 1 69 ? 34.270 7.848 -76.600 1.00 59.19 69 GLU A O 1
ATOM 536 N N . PRO A 1 70 ? 34.261 9.876 -77.579 1.00 57.69 70 PRO A N 1
ATOM 537 C CA . PRO A 1 70 ? 33.454 10.539 -76.546 1.00 57.69 70 PRO A CA 1
ATOM 538 C C . PRO A 1 70 ? 32.116 9.857 -76.205 1.00 57.69 70 PRO A C 1
ATOM 540 O O . PRO A 1 70 ? 31.517 10.183 -75.186 1.00 57.69 70 PRO A O 1
ATOM 543 N N . ASP A 1 71 ? 31.648 8.935 -77.052 1.00 57.59 71 ASP A N 1
ATOM 544 C CA . ASP A 1 71 ? 30.365 8.230 -76.944 1.00 57.59 71 ASP A CA 1
ATOM 545 C C . ASP A 1 71 ? 30.535 6.732 -76.578 1.00 57.59 71 ASP A C 1
ATOM 547 O O . ASP A 1 71 ? 29.607 5.929 -76.714 1.00 57.59 71 ASP A O 1
ATOM 551 N N . ASP A 1 72 ? 31.729 6.311 -76.127 1.00 70.50 72 ASP A N 1
ATOM 552 C CA . ASP A 1 72 ? 31.966 4.928 -75.697 1.00 70.50 72 ASP A CA 1
ATOM 553 C C . ASP A 1 72 ? 31.259 4.630 -74.361 1.00 70.50 72 ASP A C 1
ATOM 555 O O . ASP A 1 72 ? 31.516 5.226 -73.311 1.00 70.50 72 ASP A O 1
ATOM 559 N N . VAL A 1 73 ? 30.409 3.605 -74.375 1.00 57.72 73 VAL A N 1
ATOM 560 C CA . VAL A 1 73 ? 29.720 3.042 -73.204 1.00 57.72 73 VAL A CA 1
ATOM 561 C C . VAL A 1 73 ? 30.663 2.666 -72.051 1.00 57.72 73 VAL A C 1
ATOM 563 O O . VAL A 1 73 ? 30.226 2.588 -70.903 1.00 57.72 73 VAL A O 1
ATOM 566 N N . ARG A 1 74 ? 31.955 2.436 -72.321 1.00 59.50 74 ARG A N 1
ATOM 567 C CA . ARG A 1 74 ? 32.990 2.149 -71.310 1.00 59.50 74 ARG A CA 1
ATOM 568 C C . ARG A 1 74 ? 33.554 3.392 -70.621 1.00 59.50 74 ARG A C 1
ATOM 570 O O . ARG A 1 74 ? 34.109 3.238 -69.526 1.00 59.50 74 ARG A O 1
ATOM 577 N N . ALA A 1 75 ? 33.422 4.561 -71.247 1.00 54.97 75 ALA A N 1
ATOM 578 C CA . ALA A 1 75 ? 33.699 5.875 -70.668 1.00 54.97 75 ALA A CA 1
ATOM 579 C C . ALA A 1 75 ? 32.490 6.419 -69.876 1.00 54.97 75 ALA A C 1
ATOM 581 O O . ALA A 1 75 ? 32.638 7.298 -69.034 1.00 54.97 75 ALA A O 1
ATOM 582 N N . MET A 1 76 ? 31.301 5.843 -70.091 1.00 52.06 76 MET A N 1
ATOM 583 C CA . MET A 1 76 ? 30.025 6.263 -69.490 1.00 52.06 76 MET A CA 1
ATOM 584 C C . MET A 1 76 ? 29.780 5.763 -68.053 1.00 52.06 76 MET A C 1
ATOM 586 O O . MET A 1 76 ? 28.766 6.104 -67.448 1.00 52.06 76 MET A O 1
ATOM 590 N N . SER A 1 77 ? 30.688 4.973 -67.472 1.00 56.72 77 SER A N 1
ATOM 591 C CA . SER A 1 77 ? 30.690 4.688 -66.031 1.00 56.72 77 SER A CA 1
ATOM 592 C C . SER A 1 77 ? 31.850 5.441 -65.383 1.00 56.72 77 SER A C 1
ATOM 594 O O . SER A 1 77 ? 32.983 5.201 -65.811 1.00 56.72 77 SER A O 1
ATOM 596 N N . PRO A 1 78 ? 31.627 6.284 -64.354 1.00 62.94 78 PRO A N 1
ATOM 597 C CA . PRO A 1 78 ? 32.716 6.908 -63.611 1.00 62.94 78 PRO A CA 1
ATOM 598 C C . PRO A 1 78 ? 33.646 5.821 -63.064 1.00 62.94 78 PRO A C 1
ATOM 600 O O . PRO A 1 78 ? 33.315 5.124 -62.102 1.00 62.94 78 PRO A O 1
ATOM 603 N N . ARG A 1 79 ? 34.796 5.616 -63.709 1.00 63.56 79 ARG A N 1
ATOM 604 C CA . ARG A 1 79 ? 35.813 4.680 -63.231 1.00 63.56 79 ARG A CA 1
ATOM 605 C C . ARG A 1 79 ? 36.536 5.373 -62.092 1.00 63.56 79 ARG A C 1
ATOM 607 O O . ARG A 1 79 ? 37.512 6.079 -62.313 1.00 63.56 79 ARG A O 1
ATOM 614 N N . ARG A 1 80 ? 36.001 5.216 -60.882 1.00 63.47 80 ARG A N 1
ATOM 615 C CA . ARG A 1 80 ? 36.687 5.631 -59.658 1.00 63.47 80 ARG A CA 1
ATOM 616 C C . ARG A 1 80 ? 38.054 4.954 -59.624 1.00 63.47 80 ARG A C 1
ATOM 618 O O . ARG A 1 80 ? 38.152 3.752 -59.886 1.00 63.47 80 ARG A O 1
ATOM 625 N N . THR A 1 81 ? 39.095 5.733 -59.352 1.00 75.75 81 THR A N 1
ATOM 626 C CA . THR A 1 81 ? 40.440 5.195 -59.134 1.00 75.75 81 THR A CA 1
ATOM 627 C C . THR A 1 81 ? 40.412 4.276 -57.906 1.00 75.75 81 THR A C 1
ATOM 629 O O . THR A 1 81 ? 39.503 4.351 -57.075 1.00 75.75 81 THR A O 1
ATOM 632 N N . SER A 1 82 ? 41.379 3.365 -57.776 1.00 77.50 82 SER A N 1
ATOM 633 C CA . SER A 1 82 ? 41.476 2.510 -56.581 1.00 77.50 82 SER A CA 1
ATOM 634 C C . SER A 1 82 ? 41.565 3.337 -55.293 1.00 77.50 82 SER A C 1
ATOM 636 O O . SER A 1 82 ? 40.990 2.956 -54.280 1.00 77.50 82 SER A O 1
ATOM 638 N N . GLU A 1 83 ? 42.210 4.501 -55.368 1.00 83.00 83 GLU A N 1
ATOM 639 C CA . GLU A 1 83 ? 42.315 5.477 -54.284 1.00 83.00 83 GLU A CA 1
ATOM 640 C C . GLU A 1 83 ? 40.950 6.083 -53.902 1.00 83.00 83 GLU A C 1
ATOM 642 O O . GLU A 1 83 ? 40.600 6.116 -52.722 1.00 83.00 83 GLU A O 1
ATOM 647 N N . ASP A 1 84 ? 40.119 6.469 -54.878 1.00 84.88 84 ASP A N 1
ATOM 648 C CA . ASP A 1 84 ? 38.764 6.980 -54.615 1.00 84.88 84 ASP A CA 1
ATOM 649 C C . ASP A 1 84 ? 37.871 5.932 -53.932 1.00 84.88 84 ASP A C 1
ATOM 651 O O . ASP A 1 84 ? 37.081 6.254 -53.042 1.00 84.88 84 ASP A O 1
ATOM 655 N N . LEU A 1 85 ? 37.985 4.663 -54.337 1.00 81.88 85 LEU A N 1
ATOM 656 C CA . LEU A 1 85 ? 37.245 3.546 -53.736 1.00 81.88 85 LEU A CA 1
ATOM 657 C C . LEU A 1 85 ? 37.653 3.300 -52.278 1.00 81.88 85 LEU A C 1
ATOM 659 O O . LEU A 1 85 ? 36.792 3.030 -51.436 1.00 81.88 85 LEU A O 1
ATOM 663 N N . GLU A 1 86 ? 38.943 3.414 -51.965 1.00 85.81 86 GLU A N 1
ATOM 664 C CA . GLU A 1 86 ? 39.448 3.302 -50.594 1.00 85.81 86 GLU A CA 1
ATOM 665 C C . GLU A 1 86 ? 38.996 4.475 -49.718 1.00 85.81 86 GLU A C 1
ATOM 667 O O . GLU A 1 86 ? 38.592 4.255 -48.571 1.00 85.81 86 GLU A O 1
ATOM 672 N N . ASN A 1 87 ? 38.991 5.695 -50.261 1.00 88.62 87 ASN A N 1
ATOM 673 C CA . ASN A 1 87 ? 38.533 6.895 -49.559 1.00 88.62 87 ASN A CA 1
ATOM 674 C C . ASN A 1 87 ? 37.037 6.820 -49.230 1.00 88.62 87 ASN A C 1
ATOM 676 O O . ASN A 1 87 ? 36.653 7.007 -48.075 1.00 88.62 87 ASN A O 1
ATOM 680 N N . LEU A 1 88 ? 36.204 6.427 -50.195 1.00 89.06 88 LEU A N 1
ATOM 681 C CA . LEU A 1 88 ? 34.768 6.218 -49.972 1.00 89.06 88 LEU A CA 1
ATOM 682 C C . LEU A 1 88 ? 34.492 5.069 -48.999 1.00 89.06 88 LEU A C 1
ATOM 684 O O . LEU A 1 88 ? 33.598 5.153 -48.159 1.00 89.06 88 LEU A O 1
ATOM 688 N N . GLY A 1 89 ? 35.272 3.988 -49.082 1.00 91.44 89 GLY A N 1
ATOM 689 C CA . GLY A 1 89 ? 35.175 2.877 -48.140 1.00 91.44 89 GLY A CA 1
ATOM 690 C C . GLY A 1 89 ? 35.590 3.262 -46.717 1.00 91.44 89 GLY A C 1
ATOM 691 O O . GLY A 1 89 ? 35.114 2.649 -45.758 1.00 91.44 89 GLY A O 1
ATOM 692 N N . ARG A 1 90 ? 36.484 4.241 -46.553 1.00 91.94 90 ARG A N 1
ATOM 693 C CA . ARG A 1 90 ? 36.866 4.789 -45.247 1.00 91.94 90 ARG A CA 1
ATOM 694 C C . ARG A 1 90 ? 35.776 5.704 -44.703 1.00 91.94 90 ARG A C 1
ATOM 696 O O . ARG A 1 90 ? 35.332 5.482 -43.582 1.00 91.94 90 ARG A O 1
ATOM 703 N N . GLU A 1 91 ? 35.284 6.629 -45.521 1.00 94.50 91 GLU A N 1
ATOM 704 C CA . GLU A 1 91 ? 34.207 7.557 -45.158 1.00 94.50 91 GLU A CA 1
ATOM 705 C C . GLU A 1 91 ? 32.936 6.812 -44.726 1.00 94.50 91 GLU A C 1
ATOM 707 O O . GLU A 1 91 ? 32.416 7.062 -43.641 1.00 94.50 91 GLU A O 1
ATOM 712 N N . ALA A 1 92 ? 32.505 5.805 -45.494 1.00 94.69 92 ALA A N 1
ATOM 713 C CA . ALA A 1 92 ? 31.336 4.997 -45.147 1.00 94.69 92 ALA A CA 1
ATOM 714 C C . ALA A 1 92 ? 31.509 4.229 -43.821 1.00 94.69 92 ALA A C 1
ATOM 716 O O . ALA A 1 92 ? 30.557 4.079 -43.056 1.00 94.69 92 ALA A O 1
ATOM 717 N N . ARG A 1 93 ? 32.721 3.736 -43.519 1.00 94.88 93 ARG A N 1
ATOM 718 C CA . ARG A 1 93 ? 33.004 3.063 -42.237 1.00 94.88 93 ARG A CA 1
ATOM 719 C C . ARG A 1 93 ? 33.008 4.043 -41.073 1.00 94.88 93 ARG A C 1
ATOM 721 O O . ARG A 1 93 ? 32.472 3.714 -40.019 1.00 94.88 93 ARG A O 1
ATOM 728 N N . GLU A 1 94 ? 33.582 5.226 -41.260 1.00 96.19 94 GLU A N 1
ATOM 729 C CA . GLU A 1 94 ? 33.560 6.283 -40.250 1.00 96.19 94 GLU A CA 1
ATOM 730 C C . GLU A 1 94 ? 32.131 6.748 -39.964 1.00 96.19 94 GLU A C 1
ATOM 732 O O . GLU A 1 94 ? 31.763 6.902 -38.802 1.00 96.19 94 GLU A O 1
ATOM 737 N N . GLU A 1 95 ? 31.304 6.920 -40.996 1.00 95.50 95 GLU A N 1
ATOM 738 C CA . GLU A 1 95 ? 29.898 7.294 -40.843 1.00 95.50 95 GLU A CA 1
ATOM 739 C C . GLU A 1 95 ? 29.113 6.212 -40.089 1.00 95.50 95 GLU A C 1
ATOM 741 O O . GLU A 1 95 ? 28.458 6.509 -39.087 1.00 95.50 95 GLU A O 1
ATOM 746 N N . LEU A 1 96 ? 29.267 4.938 -40.469 1.00 96.19 96 LEU A N 1
ATOM 747 C CA . LEU A 1 96 ? 28.681 3.813 -39.731 1.00 96.19 96 LEU A CA 1
ATOM 748 C C . LEU A 1 96 ? 29.141 3.772 -38.269 1.00 96.19 96 LEU A C 1
ATOM 750 O O . LEU A 1 96 ? 28.328 3.524 -37.377 1.00 96.19 96 LEU A O 1
ATOM 754 N N . GLN A 1 97 ? 30.422 4.033 -38.007 1.00 96.06 97 GLN A N 1
ATOM 755 C CA . GLN A 1 97 ? 30.963 4.040 -36.652 1.00 96.06 97 GLN A CA 1
ATOM 756 C C . GLN A 1 97 ? 30.401 5.199 -35.817 1.00 96.06 97 GLN A C 1
ATOM 758 O O . GLN A 1 97 ? 30.070 4.988 -34.650 1.00 96.06 97 GLN A O 1
ATOM 763 N N . ARG A 1 98 ? 30.203 6.381 -36.417 1.00 95.50 98 ARG A N 1
ATOM 764 C CA . ARG A 1 98 ? 29.523 7.519 -35.769 1.00 95.50 98 ARG A CA 1
ATOM 765 C C . ARG A 1 98 ? 28.058 7.210 -35.461 1.00 95.50 98 ARG A C 1
ATOM 767 O O . ARG A 1 98 ? 27.572 7.548 -34.383 1.00 95.50 98 ARG A O 1
ATOM 774 N N . HIS A 1 99 ? 27.343 6.555 -36.376 1.00 96.75 99 HIS A N 1
ATOM 775 C CA . HIS A 1 99 ? 25.964 6.134 -36.119 1.00 96.75 99 HIS A CA 1
ATOM 776 C C . HIS A 1 99 ? 25.890 5.090 -35.002 1.00 96.75 99 HIS A C 1
ATOM 778 O O . HIS A 1 99 ? 25.034 5.191 -34.124 1.00 96.75 99 HIS A O 1
ATOM 784 N N . ALA A 1 100 ? 26.804 4.118 -35.001 1.00 97.50 100 ALA A N 1
ATOM 785 C CA . ALA A 1 100 ? 26.876 3.108 -33.955 1.00 97.50 100 ALA A CA 1
ATOM 786 C C . ALA A 1 100 ? 27.149 3.734 -32.578 1.00 97.50 100 ALA A C 1
ATOM 788 O O . ALA A 1 100 ? 26.472 3.370 -31.616 1.00 97.50 100 ALA A O 1
ATOM 789 N N . SER A 1 101 ? 28.068 4.704 -32.478 1.00 96.19 101 SER A N 1
ATOM 790 C CA . SER A 1 101 ? 28.326 5.406 -31.213 1.00 96.19 101 SER A CA 1
ATOM 791 C C . SER A 1 101 ? 27.121 6.233 -30.757 1.00 96.19 101 SER A C 1
ATOM 793 O O . SER A 1 101 ? 26.731 6.148 -29.599 1.00 96.19 101 SER A O 1
ATOM 795 N N . ALA A 1 102 ? 26.453 6.951 -31.666 1.00 96.69 102 ALA A N 1
ATOM 796 C CA . ALA A 1 102 ? 25.261 7.732 -31.322 1.00 96.69 102 ALA A CA 1
ATOM 797 C C . ALA A 1 102 ? 24.107 6.855 -30.801 1.00 96.69 102 ALA A C 1
ATOM 799 O O . ALA A 1 102 ? 23.389 7.238 -29.875 1.00 96.69 102 ALA A O 1
ATOM 800 N N . LEU A 1 103 ? 23.933 5.658 -31.371 1.00 97.81 103 LEU A N 1
ATOM 801 C CA . LEU A 1 103 ? 22.957 4.686 -30.878 1.00 97.81 103 LEU A CA 1
ATOM 802 C C . LEU A 1 103 ? 23.339 4.144 -29.497 1.00 97.81 103 LEU A C 1
ATOM 804 O O . LEU A 1 103 ? 22.460 3.999 -28.651 1.00 97.81 103 LEU A O 1
ATOM 808 N N . GLN A 1 104 ? 24.623 3.873 -29.249 1.00 96.88 104 GLN A N 1
ATOM 809 C CA . GLN A 1 104 ? 25.099 3.440 -27.931 1.00 96.88 104 GLN A CA 1
ATOM 810 C C . GLN A 1 104 ? 24.836 4.505 -26.862 1.00 96.88 104 GLN A C 1
ATOM 812 O O . GLN A 1 104 ? 24.283 4.179 -25.811 1.00 96.88 104 GLN A O 1
ATOM 817 N N . ASP A 1 105 ? 25.129 5.772 -27.157 1.00 97.56 105 ASP A N 1
ATOM 818 C CA . ASP A 1 105 ? 24.863 6.891 -26.246 1.00 97.56 105 ASP A CA 1
ATOM 819 C C . ASP A 1 105 ? 23.358 7.064 -25.988 1.00 97.56 105 ASP A C 1
ATOM 821 O O . ASP A 1 105 ? 22.924 7.266 -24.850 1.00 97.56 105 ASP A O 1
ATOM 825 N N . SER A 1 106 ? 22.532 6.920 -27.031 1.00 98.00 106 SER A N 1
ATOM 826 C CA . SER A 1 106 ? 21.071 6.968 -26.906 1.00 98.00 106 SER A CA 1
ATOM 827 C C . SER A 1 106 ? 20.529 5.833 -26.032 1.00 98.00 106 SER A C 1
ATOM 829 O O . SER A 1 106 ? 19.686 6.070 -25.163 1.00 98.00 106 SER A O 1
ATOM 831 N N . LEU A 1 107 ? 21.041 4.612 -26.208 1.00 98.06 107 LEU A N 1
ATOM 832 C CA . LEU A 1 107 ? 20.664 3.459 -25.391 1.00 98.06 107 LEU A CA 1
ATOM 833 C C . LEU A 1 107 ? 21.085 3.636 -23.933 1.00 98.06 107 LEU A C 1
ATOM 835 O O . LEU A 1 107 ? 20.302 3.321 -23.039 1.00 98.06 107 LEU A O 1
ATOM 839 N N . LEU A 1 108 ? 22.276 4.183 -23.688 1.00 97.38 108 LEU A N 1
ATOM 840 C CA . LEU A 1 108 ? 22.757 4.473 -22.339 1.00 97.38 108 LEU A CA 1
ATOM 841 C C . LEU A 1 108 ? 21.884 5.532 -21.649 1.00 97.38 108 LEU A C 1
ATOM 843 O O . LEU A 1 108 ? 21.494 5.371 -20.493 1.00 97.38 108 LEU A O 1
ATOM 847 N N . MET A 1 109 ? 21.486 6.576 -22.376 1.00 97.75 109 MET A N 1
ATOM 848 C CA . MET A 1 109 ? 20.552 7.580 -21.864 1.00 97.75 109 MET A CA 1
ATOM 849 C C . MET A 1 109 ? 19.180 6.971 -21.527 1.00 97.75 109 MET A C 1
ATOM 851 O O . MET A 1 109 ? 18.603 7.278 -20.481 1.00 97.75 109 MET A O 1
ATOM 855 N N . ILE A 1 110 ? 18.647 6.106 -22.395 1.00 98.00 110 ILE A N 1
ATOM 856 C CA . ILE A 1 110 ? 17.375 5.416 -22.144 1.00 98.00 110 ILE A CA 1
ATOM 857 C C . ILE A 1 110 ? 17.496 4.503 -20.924 1.00 98.00 110 ILE A C 1
ATOM 859 O O . ILE A 1 110 ? 16.596 4.500 -20.087 1.00 98.00 110 ILE A O 1
ATOM 863 N N . PHE A 1 111 ? 18.603 3.773 -20.795 1.00 98.12 111 PHE A N 1
ATOM 864 C CA . PHE A 1 111 ? 18.866 2.901 -19.657 1.00 98.12 111 PHE A CA 1
ATOM 865 C C . PHE A 1 111 ? 18.802 3.670 -18.333 1.00 98.12 111 PHE A C 1
ATOM 867 O O . PHE A 1 111 ? 17.995 3.320 -17.474 1.00 98.12 111 PHE A O 1
ATOM 874 N N . HIS A 1 112 ? 19.529 4.783 -18.212 1.00 98.06 112 HIS A N 1
ATOM 875 C CA . HIS A 1 112 ? 19.475 5.618 -17.006 1.00 98.06 112 HIS A CA 1
ATOM 876 C C . HIS A 1 112 ? 18.077 6.172 -16.720 1.00 98.06 112 HIS A C 1
ATOM 878 O O . HIS A 1 112 ? 17.656 6.256 -15.566 1.00 98.06 112 HIS A O 1
ATOM 884 N N . ARG A 1 113 ? 17.317 6.521 -17.762 1.00 97.88 113 ARG A N 1
ATOM 885 C CA . ARG A 1 113 ? 15.934 6.977 -17.590 1.00 97.88 113 ARG A CA 1
ATOM 886 C C . ARG A 1 113 ? 15.015 5.857 -17.096 1.00 97.88 113 ARG A C 1
ATOM 888 O O . ARG A 1 113 ? 14.137 6.124 -16.281 1.00 97.88 113 ARG A O 1
ATOM 895 N N . ILE A 1 114 ? 15.208 4.626 -17.568 1.00 98.00 114 ILE A N 1
ATOM 896 C CA . ILE A 1 114 ? 14.466 3.450 -17.091 1.00 98.00 114 ILE A CA 1
ATOM 897 C C . ILE A 1 114 ? 14.807 3.167 -15.628 1.00 98.00 114 ILE A C 1
ATOM 899 O O . ILE A 1 114 ? 13.896 2.908 -14.847 1.00 98.00 114 ILE A O 1
ATOM 903 N N . GLU A 1 115 ? 16.082 3.246 -15.246 1.00 97.56 115 GLU A N 1
ATOM 904 C CA . GLU A 1 115 ? 16.503 3.062 -13.853 1.00 97.56 115 GLU A CA 1
ATOM 905 C C . GLU A 1 115 ? 15.833 4.077 -12.921 1.00 97.56 115 GLU A C 1
ATOM 907 O O . GLU A 1 115 ? 15.246 3.680 -11.914 1.00 97.56 115 GLU A O 1
ATOM 912 N N . ALA A 1 116 ? 15.830 5.359 -13.295 1.00 97.44 116 ALA A N 1
ATOM 913 C CA . ALA A 1 116 ? 15.174 6.405 -12.513 1.00 97.44 116 ALA A CA 1
ATOM 914 C C . ALA A 1 116 ? 13.659 6.167 -12.375 1.00 97.44 116 ALA A C 1
ATOM 916 O O . ALA A 1 116 ? 13.109 6.233 -11.276 1.00 97.44 116 ALA A O 1
ATOM 917 N N . VAL A 1 117 ? 12.978 5.832 -13.478 1.00 98.12 117 VAL A N 1
ATOM 918 C CA . VAL A 1 117 ? 11.535 5.534 -13.454 1.00 98.12 117 VAL A CA 1
ATOM 919 C C . VAL A 1 117 ? 11.238 4.299 -12.607 1.00 98.12 117 VAL A C 1
ATOM 921 O O . VAL A 1 117 ? 10.228 4.269 -11.909 1.00 98.12 117 VAL A O 1
ATOM 924 N N . LYS A 1 118 ? 12.104 3.282 -12.643 1.00 97.69 118 LYS A N 1
ATOM 925 C CA . LYS A 1 118 ? 11.947 2.077 -11.829 1.00 97.69 118 LYS A CA 1
ATOM 926 C C . LYS A 1 118 ? 12.036 2.393 -10.337 1.00 97.69 118 LYS A C 1
ATOM 928 O O . LYS A 1 118 ? 11.190 1.925 -9.587 1.00 97.69 118 LYS A O 1
ATOM 933 N N . GLU A 1 119 ? 13.004 3.201 -9.910 1.00 96.75 119 GLU A N 1
ATOM 934 C CA . GLU A 1 119 ? 13.127 3.593 -8.499 1.00 96.75 119 GLU A CA 1
ATOM 935 C C . GLU A 1 119 ? 11.884 4.357 -8.014 1.00 96.75 119 GLU A C 1
ATOM 937 O O . GLU A 1 119 ? 11.341 4.076 -6.939 1.00 96.75 119 GLU A O 1
ATOM 942 N N . GLU A 1 120 ? 11.382 5.291 -8.825 1.00 96.19 120 GLU A N 1
ATOM 943 C CA . GLU A 1 120 ? 10.139 5.999 -8.513 1.00 96.19 120 GLU A CA 1
ATOM 944 C C . GLU A 1 120 ? 8.930 5.059 -8.475 1.00 96.19 120 GLU A C 1
ATOM 946 O O . GLU A 1 120 ? 8.085 5.178 -7.583 1.00 96.19 120 GLU A O 1
ATOM 951 N N . HIS A 1 121 ? 8.854 4.107 -9.405 1.00 97.31 121 HIS A N 1
ATOM 952 C CA . HIS A 1 121 ? 7.794 3.106 -9.445 1.00 97.31 121 HIS A CA 1
ATOM 953 C C . HIS A 1 121 ? 7.812 2.217 -8.198 1.00 97.31 121 HIS A C 1
ATOM 955 O O . HIS A 1 121 ? 6.788 2.100 -7.529 1.00 97.31 121 HIS A O 1
ATOM 961 N N . ASP A 1 122 ? 8.978 1.700 -7.810 1.00 96.38 122 ASP A N 1
ATOM 962 C CA . ASP A 1 122 ? 9.147 0.891 -6.600 1.00 96.38 122 ASP A CA 1
ATOM 963 C C . ASP A 1 122 ? 8.718 1.681 -5.346 1.00 96.38 122 ASP A C 1
ATOM 965 O O . ASP A 1 122 ? 8.073 1.152 -4.431 1.00 96.38 122 ASP A O 1
ATOM 969 N N . LYS A 1 123 ? 9.022 2.984 -5.293 1.00 96.56 123 LYS A N 1
ATOM 970 C CA . LYS A 1 123 ? 8.567 3.866 -4.208 1.00 96.56 123 LYS A CA 1
ATOM 971 C C . LYS A 1 123 ? 7.047 4.034 -4.205 1.00 96.56 123 LYS A C 1
ATOM 973 O O . LYS A 1 123 ? 6.428 3.969 -3.139 1.00 96.56 123 LYS A O 1
ATOM 978 N N . LEU A 1 124 ? 6.442 4.264 -5.368 1.00 96.06 124 LEU A N 1
ATOM 979 C CA . LEU A 1 124 ? 4.990 4.392 -5.496 1.00 96.06 124 LEU A CA 1
ATOM 980 C C . LEU A 1 124 ? 4.274 3.090 -5.136 1.00 96.06 124 LEU A C 1
ATOM 982 O O . LEU A 1 124 ? 3.271 3.139 -4.427 1.00 96.06 124 LEU A O 1
ATOM 986 N N . ASP A 1 125 ? 4.807 1.941 -5.530 1.00 94.56 125 ASP A N 1
ATOM 987 C CA . ASP A 1 125 ? 4.241 0.632 -5.210 1.00 94.56 125 ASP A CA 1
ATOM 988 C C . ASP A 1 125 ? 4.291 0.338 -3.712 1.00 94.56 125 ASP A C 1
ATOM 990 O O . ASP A 1 125 ? 3.297 -0.103 -3.127 1.00 94.56 125 ASP A O 1
ATOM 994 N N . ASN A 1 126 ? 5.403 0.666 -3.053 1.00 94.00 126 ASN A N 1
ATOM 995 C CA . ASN A 1 126 ? 5.506 0.568 -1.599 1.00 94.00 126 ASN A CA 1
ATOM 996 C C . ASN A 1 126 ? 4.488 1.473 -0.889 1.00 94.00 126 ASN A C 1
ATOM 998 O O . ASN A 1 126 ? 3.812 1.033 0.046 1.00 94.00 126 ASN A O 1
ATOM 1002 N N . ASN A 1 127 ? 4.329 2.714 -1.356 1.00 92.44 127 ASN A N 1
ATOM 1003 C CA . ASN A 1 127 ? 3.335 3.638 -0.810 1.00 92.44 127 ASN A CA 1
ATOM 1004 C C . ASN A 1 127 ? 1.902 3.142 -1.052 1.00 92.44 127 ASN A C 1
ATOM 1006 O O . ASN A 1 127 ? 1.087 3.157 -0.133 1.00 92.44 127 ASN A O 1
ATOM 1010 N N . ASN A 1 128 ? 1.592 2.645 -2.249 1.00 91.56 128 ASN A N 1
ATOM 1011 C CA . ASN A 1 128 ? 0.283 2.079 -2.571 1.00 91.56 128 ASN A CA 1
ATOM 1012 C C . ASN A 1 128 ? -0.027 0.856 -1.707 1.00 91.56 128 ASN A C 1
ATOM 1014 O O . ASN A 1 128 ? -1.127 0.755 -1.164 1.00 91.56 128 ASN A O 1
ATOM 1018 N N . LYS A 1 129 ? 0.946 -0.036 -1.503 1.00 88.69 129 LYS A N 1
ATOM 1019 C CA . LYS A 1 129 ? 0.810 -1.179 -0.593 1.00 88.69 129 LYS A CA 1
ATOM 1020 C C . LYS A 1 129 ? 0.546 -0.726 0.845 1.00 88.69 129 LYS A C 1
ATOM 1022 O O . LYS A 1 129 ? -0.309 -1.300 1.521 1.00 88.69 129 LYS A O 1
ATOM 1027 N N . PHE A 1 130 ? 1.238 0.315 1.309 1.00 84.94 130 PHE A N 1
ATOM 1028 C CA . PHE A 1 130 ? 0.999 0.904 2.627 1.00 84.94 130 PHE A CA 1
ATOM 1029 C C . PHE A 1 130 ? -0.418 1.481 2.749 1.00 84.94 130 PHE A C 1
ATOM 1031 O O . PHE A 1 130 ? -1.108 1.204 3.730 1.00 84.94 130 PHE A O 1
ATOM 1038 N N . LEU A 1 131 ? -0.880 2.229 1.745 1.00 84.62 131 LEU A N 1
ATOM 1039 C CA . LEU A 1 131 ? -2.229 2.800 1.717 1.00 84.62 131 LEU A CA 1
ATOM 1040 C C . LEU A 1 131 ? -3.309 1.714 1.687 1.00 84.62 131 LEU A C 1
ATOM 1042 O O . LEU A 1 131 ? -4.277 1.800 2.438 1.00 84.62 131 LEU A O 1
ATOM 1046 N N . GLN A 1 132 ? -3.132 0.670 0.876 1.00 83.44 132 GLN A N 1
ATOM 1047 C CA . GLN A 1 132 ? -4.050 -0.471 0.829 1.00 83.44 132 GLN A CA 1
ATOM 1048 C C . GLN A 1 132 ? -4.130 -1.182 2.178 1.00 83.44 132 GLN A C 1
ATOM 1050 O O . GLN A 1 132 ? -5.232 -1.462 2.648 1.00 83.44 132 GLN A O 1
ATOM 1055 N N . LYS A 1 133 ? -2.983 -1.414 2.834 1.00 83.12 133 LYS A N 1
ATOM 1056 C CA . LYS A 1 133 ? -2.959 -1.966 4.192 1.00 83.12 133 LYS A CA 1
ATOM 1057 C C . LYS A 1 133 ? -3.696 -1.050 5.169 1.00 83.12 133 LYS A C 1
ATOM 1059 O O . LYS A 1 133 ? -4.533 -1.527 5.921 1.00 83.12 133 LYS A O 1
ATOM 1064 N N . TYR A 1 134 ? -3.434 0.256 5.131 1.00 76.75 134 TYR A N 1
ATOM 1065 C CA . TYR A 1 134 ? -4.071 1.221 6.028 1.00 76.75 134 TYR A CA 1
ATOM 1066 C C . TYR A 1 134 ? -5.596 1.253 5.868 1.00 76.75 134 TYR A C 1
ATOM 1068 O O . TYR A 1 134 ? -6.325 1.243 6.859 1.00 76.75 134 TYR A O 1
ATOM 1076 N N . ILE A 1 135 ? -6.083 1.257 4.625 1.00 78.44 135 ILE A N 1
ATOM 1077 C CA . ILE A 1 135 ? -7.517 1.196 4.326 1.00 78.44 135 ILE A CA 1
ATOM 1078 C C . ILE A 1 135 ? -8.094 -0.147 4.779 1.00 78.44 135 ILE A C 1
ATOM 1080 O O . ILE A 1 135 ? -9.156 -0.164 5.395 1.00 78.44 135 ILE A O 1
ATOM 1084 N N . GLY A 1 136 ? -7.398 -1.256 4.514 1.00 79.44 136 GLY A N 1
ATOM 1085 C CA . GLY A 1 136 ? -7.805 -2.592 4.948 1.00 79.44 136 GLY A CA 1
ATOM 1086 C C . GLY A 1 136 ? -7.955 -2.681 6.465 1.00 79.44 136 GLY A C 1
ATOM 1087 O O . GLY A 1 136 ? -9.017 -3.061 6.955 1.00 79.44 136 GLY A O 1
ATOM 1088 N N . ASP A 1 137 ? -6.939 -2.243 7.207 1.00 73.75 137 ASP A N 1
ATOM 1089 C CA . ASP A 1 137 ? -6.944 -2.234 8.669 1.00 73.75 137 ASP A CA 1
ATOM 1090 C C . ASP A 1 137 ? -8.087 -1.355 9.203 1.00 73.75 137 ASP A C 1
ATOM 1092 O O . ASP A 1 137 ? -8.860 -1.802 10.052 1.00 73.75 137 ASP A O 1
ATOM 1096 N N . LEU A 1 138 ? -8.253 -0.142 8.656 1.00 74.12 138 LEU A N 1
ATOM 1097 C CA . LEU A 1 138 ? -9.286 0.810 9.077 1.00 74.12 138 LEU A CA 1
ATOM 1098 C C . LEU A 1 138 ? -10.713 0.314 8.799 1.00 74.12 138 LEU A C 1
ATOM 1100 O O . LEU A 1 138 ? -11.608 0.504 9.624 1.00 74.12 138 LEU A O 1
ATOM 1104 N N . MET A 1 139 ? -10.938 -0.283 7.630 1.00 78.06 139 MET A N 1
ATOM 1105 C CA . MET A 1 139 ? -12.267 -0.715 7.196 1.00 78.06 139 MET A CA 1
ATOM 1106 C C . MET A 1 139 ? -12.648 -2.085 7.756 1.00 78.06 139 MET A C 1
ATOM 1108 O O . MET A 1 139 ? -13.830 -2.372 7.899 1.00 78.06 139 MET A O 1
ATOM 1112 N N . SER A 1 140 ? -11.684 -2.937 8.106 1.00 83.69 140 SER A N 1
ATOM 1113 C CA . SER A 1 140 ? -11.967 -4.303 8.567 1.00 83.69 140 SER A CA 1
ATOM 1114 C C . SER A 1 140 ? -12.921 -4.345 9.769 1.00 83.69 140 SER A C 1
ATOM 1116 O O . SER A 1 140 ? -13.894 -5.098 9.773 1.00 83.69 140 SER A O 1
ATOM 1118 N N . THR A 1 141 ? -12.703 -3.478 10.758 1.00 84.38 141 THR A N 1
ATOM 1119 C CA . THR A 1 141 ? -13.542 -3.377 11.959 1.00 84.38 141 THR A CA 1
ATOM 1120 C C . THR A 1 141 ? -14.895 -2.735 11.683 1.00 84.38 141 THR A C 1
ATOM 1122 O O . THR A 1 141 ? -15.880 -3.140 12.289 1.00 84.38 141 THR A O 1
ATOM 1125 N N . THR A 1 142 ? -14.968 -1.749 10.780 1.00 85.56 142 THR A N 1
ATOM 1126 C CA . THR A 1 142 ? -16.249 -1.106 10.430 1.00 85.56 142 THR A CA 1
ATOM 1127 C C . THR A 1 142 ? -17.128 -2.053 9.622 1.00 85.56 142 THR A C 1
ATOM 1129 O O . THR A 1 142 ? -18.333 -2.126 9.848 1.00 85.56 142 THR A O 1
ATOM 1132 N N . ILE A 1 143 ? -16.523 -2.832 8.724 1.00 85.88 143 ILE A N 1
ATOM 1133 C CA . ILE A 1 143 ? -17.205 -3.880 7.968 1.00 85.88 143 ILE A CA 1
ATOM 1134 C C . ILE A 1 143 ? -17.699 -4.969 8.917 1.00 85.88 143 ILE A C 1
ATOM 1136 O O . ILE A 1 143 ? -18.853 -5.361 8.797 1.00 85.88 143 ILE A O 1
ATOM 1140 N N . ALA A 1 144 ? -16.881 -5.412 9.877 1.00 86.31 144 ALA A N 1
ATOM 1141 C CA . ALA A 1 144 ? -17.296 -6.404 10.869 1.00 86.31 144 ALA A CA 1
ATOM 1142 C C . ALA A 1 144 ? -18.454 -5.909 11.759 1.00 86.31 144 ALA A C 1
ATOM 1144 O O . ALA A 1 144 ? -19.346 -6.685 12.095 1.00 86.31 144 ALA A O 1
ATOM 1145 N N . ASP 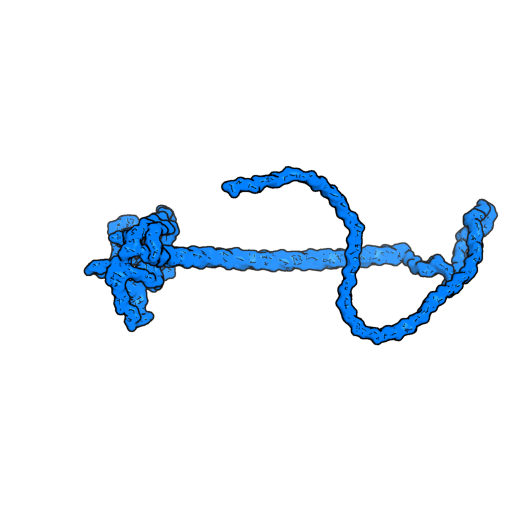A 1 145 ? -18.478 -4.617 12.104 1.00 85.81 145 ASP A N 1
ATOM 1146 C CA . ASP A 1 145 ? -19.584 -4.005 12.854 1.00 85.81 145 ASP A CA 1
ATOM 1147 C C . ASP A 1 145 ? -20.869 -3.878 12.013 1.00 85.81 145 ASP A C 1
ATOM 1149 O O . ASP A 1 145 ? -21.972 -3.995 12.540 1.00 85.81 145 ASP A O 1
ATOM 1153 N N . ALA A 1 146 ? -20.753 -3.689 10.694 1.00 86.81 146 ALA A N 1
ATOM 1154 C CA . ALA A 1 146 ? -21.903 -3.626 9.788 1.00 86.81 146 ALA A CA 1
ATOM 1155 C C . ALA A 1 146 ? -22.409 -5.012 9.339 1.00 86.81 146 ALA A C 1
ATOM 1157 O O . ALA A 1 146 ? -23.605 -5.193 9.098 1.00 86.81 146 ALA A O 1
ATOM 1158 N N . ARG A 1 147 ? -21.505 -5.983 9.175 1.00 87.19 147 ARG A N 1
ATOM 1159 C CA . ARG A 1 147 ? -21.761 -7.338 8.665 1.00 87.19 147 ARG A CA 1
ATOM 1160 C C . ARG A 1 147 ? -20.975 -8.349 9.514 1.00 87.19 147 ARG A C 1
ATOM 1162 O O . ARG A 1 147 ? -19.782 -8.549 9.276 1.00 87.19 147 ARG A O 1
ATOM 1169 N N . PRO A 1 148 ? -21.622 -8.964 10.516 1.00 82.25 148 PRO A N 1
ATOM 1170 C CA . PRO A 1 148 ? -20.936 -9.795 11.493 1.00 82.25 148 PRO A CA 1
ATOM 1171 C C . PRO A 1 148 ? -20.660 -11.208 10.957 1.00 82.25 148 PRO A C 1
ATOM 1173 O O . PRO A 1 148 ? -21.454 -12.118 11.181 1.00 82.25 148 PRO A O 1
ATOM 1176 N N . ASP A 1 149 ? -19.525 -11.380 10.277 1.00 87.69 149 ASP A N 1
ATOM 1177 C CA . ASP A 1 149 ? -19.010 -12.694 9.863 1.00 87.69 149 ASP A CA 1
ATOM 1178 C C . ASP A 1 149 ? -17.886 -13.152 10.808 1.00 87.69 149 ASP A C 1
ATOM 1180 O O . ASP A 1 149 ? -18.152 -13.655 11.894 1.00 87.69 149 ASP A O 1
ATOM 1184 N N . ALA A 1 150 ? -16.622 -12.959 10.426 1.00 89.38 150 ALA A N 1
ATOM 1185 C CA . ALA A 1 150 ? -15.440 -13.221 11.243 1.00 89.38 150 ALA A CA 1
ATOM 1186 C C . ALA A 1 150 ? -14.345 -12.212 10.890 1.00 89.38 150 ALA A C 1
ATOM 1188 O O . ALA A 1 150 ? -14.224 -11.800 9.734 1.00 89.38 150 ALA A O 1
ATOM 1189 N N . LEU A 1 151 ? -13.531 -11.826 11.871 1.00 88.88 151 LEU A N 1
ATOM 1190 C CA . LEU A 1 151 ? -12.471 -10.839 11.685 1.00 88.88 151 LEU A CA 1
ATOM 1191 C C . LEU A 1 151 ? -11.133 -11.415 12.146 1.00 88.88 151 LEU A C 1
ATOM 1193 O O . LEU A 1 151 ? -10.964 -11.761 13.311 1.00 88.88 151 LEU A O 1
ATOM 1197 N N . VAL A 1 152 ? -10.166 -11.488 11.233 1.00 89.25 152 VAL A N 1
ATOM 1198 C CA . VAL A 1 152 ? -8.783 -11.859 11.549 1.00 89.25 152 VAL A CA 1
ATOM 1199 C C . VAL A 1 152 ? -7.906 -10.629 11.365 1.00 89.25 152 VAL A C 1
ATOM 1201 O O . VAL A 1 152 ? -7.862 -10.059 10.277 1.00 89.25 152 VAL A O 1
ATOM 1204 N N . GLN A 1 153 ? -7.214 -10.218 12.423 1.00 85.75 153 GLN A N 1
ATOM 1205 C CA . GLN A 1 153 ? -6.287 -9.092 12.398 1.00 85.75 153 GLN A CA 1
ATOM 1206 C C . GLN A 1 153 ? -4.881 -9.567 12.730 1.00 85.75 153 GLN A C 1
ATOM 1208 O O . GLN A 1 153 ? -4.634 -10.065 13.824 1.00 85.75 153 GLN A O 1
ATOM 1213 N N . VAL A 1 154 ? -3.956 -9.379 11.794 1.00 86.88 154 VAL A N 1
ATOM 1214 C CA . VAL A 1 154 ? -2.537 -9.678 11.997 1.00 86.88 154 VAL A CA 1
ATOM 1215 C C . VAL A 1 154 ? -1.829 -8.377 12.343 1.00 86.88 154 VAL A C 1
ATOM 1217 O O . VAL A 1 154 ? -1.778 -7.464 11.520 1.00 86.88 154 VAL A O 1
ATOM 1220 N N . GLU A 1 155 ? -1.312 -8.294 13.566 1.00 84.44 155 GLU A N 1
ATOM 1221 C CA . GLU A 1 155 ? -0.626 -7.118 14.109 1.00 84.44 155 GLU A CA 1
ATOM 1222 C C . GLU A 1 155 ? -1.374 -5.787 13.866 1.00 84.44 155 GLU A C 1
ATOM 1224 O O . GLU A 1 155 ? -0.838 -4.875 13.214 1.00 84.44 155 GLU A O 1
ATOM 1229 N N . PRO A 1 156 ? -2.624 -5.660 14.358 1.00 80.94 156 PRO A N 1
ATOM 1230 C CA . PRO A 1 156 ? -3.438 -4.478 14.118 1.00 80.94 156 PRO A CA 1
ATOM 1231 C C . PRO A 1 156 ? -2.799 -3.231 14.716 1.00 80.94 156 PRO A C 1
ATOM 1233 O O . PRO A 1 156 ? -2.398 -3.204 15.880 1.00 80.94 156 PRO A O 1
ATOM 1236 N N . LYS A 1 157 ? -2.792 -2.153 13.932 1.00 76.31 157 LYS A N 1
ATOM 1237 C CA . LYS A 1 157 ? -2.228 -0.870 14.349 1.00 76.31 157 LYS A CA 1
ATOM 1238 C C . LYS A 1 157 ? -2.860 -0.355 15.648 1.00 76.31 157 LYS A C 1
ATOM 1240 O O . LYS A 1 157 ? -4.060 -0.097 15.705 1.00 76.31 157 LYS A O 1
ATOM 1245 N N . GLY A 1 158 ? -2.035 -0.080 16.658 1.00 68.81 158 GLY A N 1
ATOM 1246 C CA . GLY A 1 158 ? -2.459 0.482 17.946 1.00 68.81 158 GLY A CA 1
ATOM 1247 C C . GLY A 1 158 ? -1.395 1.355 18.613 1.00 68.81 158 GLY A C 1
ATOM 1248 O O . GLY A 1 158 ? -0.388 1.663 17.980 1.00 68.81 158 GLY A O 1
ATOM 1249 N N . PRO A 1 159 ? -1.594 1.798 19.870 1.00 70.75 159 PRO A N 1
ATOM 1250 C CA . PRO A 1 159 ? -2.704 1.494 20.779 1.00 70.75 159 PRO A CA 1
ATOM 1251 C C . PRO A 1 159 ? -4.050 2.133 20.394 1.00 70.75 159 PRO A C 1
ATOM 1253 O O . PRO A 1 159 ? -4.154 2.957 19.480 1.00 70.75 159 PRO A O 1
ATOM 1256 N N . LEU A 1 160 ? -5.103 1.718 21.102 1.00 79.94 160 LEU A N 1
ATOM 1257 C CA . LEU A 1 160 ? -6.454 2.274 20.991 1.00 79.94 160 LEU A CA 1
ATOM 1258 C C . LEU A 1 160 ? -6.441 3.788 21.233 1.00 79.94 160 LEU A C 1
ATOM 1260 O O . LEU A 1 160 ? -5.635 4.288 22.024 1.00 79.94 160 LEU A O 1
ATOM 1264 N N . PHE A 1 161 ? -7.344 4.506 20.566 1.00 83.25 161 PHE A N 1
ATOM 1265 C CA . PHE A 1 161 ? -7.506 5.966 20.618 1.00 83.25 161 PHE A CA 1
ATOM 1266 C C . PHE A 1 161 ? -6.355 6.824 20.055 1.00 83.25 161 PHE A C 1
ATOM 1268 O O . PHE A 1 161 ? -6.641 7.869 19.470 1.00 83.25 161 PHE A O 1
ATOM 1275 N N . ARG A 1 162 ? -5.082 6.415 20.182 1.00 79.25 162 ARG A N 1
ATOM 1276 C CA . ARG A 1 162 ? -3.910 7.179 19.700 1.00 79.25 162 ARG A CA 1
ATOM 1277 C C . ARG A 1 162 ? -2.696 6.316 19.351 1.00 79.25 162 ARG A C 1
ATOM 1279 O O . ARG A 1 162 ? -2.440 5.307 20.002 1.00 79.25 162 ARG A O 1
ATOM 1286 N N . GLU A 1 163 ? -1.878 6.757 18.396 1.00 75.19 163 GLU A N 1
ATOM 1287 C CA . GLU A 1 163 ? -0.622 6.091 18.004 1.00 75.19 163 GLU A CA 1
ATOM 1288 C C . GLU A 1 163 ? 0.545 6.465 18.927 1.00 75.19 163 GLU A C 1
ATOM 1290 O O . GLU A 1 163 ? 1.458 7.163 18.513 1.00 75.19 163 GLU A O 1
ATOM 1295 N N . LYS A 1 164 ? 0.540 5.976 20.175 1.00 66.00 164 LYS A N 1
ATOM 1296 C CA . LYS A 1 164 ? 1.467 6.373 21.262 1.00 66.00 164 LYS A CA 1
ATOM 1297 C C . LYS A 1 164 ? 2.974 6.408 20.915 1.00 66.00 164 LYS A C 1
ATOM 1299 O O . LYS A 1 164 ? 3.721 7.058 21.637 1.00 66.00 164 LYS A O 1
ATOM 1304 N N . ILE A 1 165 ? 3.420 5.706 19.870 1.00 69.62 165 ILE A N 1
ATOM 1305 C CA . ILE A 1 165 ? 4.822 5.688 19.412 1.00 69.62 165 ILE A CA 1
ATOM 1306 C C . ILE A 1 165 ? 5.126 6.816 18.415 1.00 69.62 165 ILE A C 1
ATOM 1308 O O . ILE A 1 165 ? 6.197 7.409 18.482 1.00 69.62 165 ILE A O 1
ATOM 1312 N N . PHE A 1 166 ? 4.199 7.123 17.506 1.00 69.56 166 PHE A N 1
ATOM 1313 C CA . PHE A 1 166 ? 4.416 8.077 16.411 1.00 69.56 166 PHE A CA 1
ATOM 1314 C C . PHE A 1 166 ? 3.733 9.431 16.647 1.00 69.56 166 PHE A C 1
ATOM 1316 O O . PHE A 1 166 ? 4.091 10.413 16.006 1.00 69.56 166 PHE A O 1
ATOM 1323 N N . SER A 1 167 ? 2.753 9.497 17.555 1.00 70.31 167 SER A N 1
ATOM 1324 C CA . SER A 1 167 ? 2.013 10.714 17.893 1.00 70.31 167 SER A CA 1
ATOM 1325 C C . SER A 1 167 ? 1.361 10.634 19.284 1.00 70.31 167 SER A C 1
ATOM 1327 O O . SER A 1 167 ? 0.997 9.567 19.784 1.00 70.31 167 SER A O 1
ATOM 1329 N N . SER A 1 168 ? 1.182 11.783 19.932 1.00 72.81 168 SER A N 1
ATOM 1330 C CA . SER A 1 168 ? 0.401 11.907 21.171 1.00 72.81 168 SER A CA 1
ATOM 1331 C C . SER A 1 168 ? -1.078 12.235 20.922 1.00 72.81 168 SER A C 1
ATOM 1333 O O . SER A 1 168 ? -1.869 12.203 21.872 1.00 72.81 168 SER A O 1
ATOM 1335 N N . GLU A 1 169 ? -1.454 12.509 19.671 1.00 77.69 169 GLU A N 1
ATOM 1336 C CA . GLU A 1 169 ? -2.789 12.952 19.267 1.00 77.69 169 GLU A CA 1
ATOM 1337 C C . GLU A 1 169 ? -3.804 11.806 19.199 1.00 77.69 169 GLU A C 1
ATOM 1339 O O . GLU A 1 169 ? -3.483 10.661 18.873 1.00 77.69 169 GLU A O 1
ATOM 1344 N N . PHE A 1 170 ? -5.067 12.130 19.481 1.00 76.25 170 PHE A N 1
ATOM 1345 C CA . PHE A 1 170 ? -6.181 11.201 19.330 1.00 76.25 170 PHE A CA 1
ATOM 1346 C C . PHE A 1 170 ? -6.515 11.013 17.847 1.00 76.25 170 PHE A C 1
ATOM 1348 O O . PHE A 1 170 ? -7.156 11.860 17.234 1.00 76.25 170 PHE A O 1
ATOM 1355 N N . SER A 1 171 ? -6.099 9.884 17.274 1.00 79.69 171 SER A N 1
ATOM 1356 C CA . SER A 1 171 ? -6.362 9.529 15.874 1.00 79.69 171 SER A CA 1
ATOM 1357 C C . SER A 1 171 ? -7.585 8.624 15.694 1.00 79.69 171 SER A C 1
ATOM 1359 O O . SER A 1 171 ? -8.100 8.489 14.584 1.00 79.69 171 SER A O 1
ATOM 1361 N N . ARG A 1 172 ? -8.064 7.997 16.778 1.00 83.19 172 ARG A N 1
ATOM 1362 C CA . ARG A 1 172 ? -9.178 7.035 16.769 1.00 83.19 172 ARG A CA 1
ATOM 1363 C C . ARG A 1 172 ? -10.259 7.433 17.785 1.00 83.19 172 ARG A C 1
ATOM 1365 O O . ARG A 1 172 ? -10.333 6.823 18.853 1.00 83.19 172 ARG A O 1
ATOM 1372 N N . PRO A 1 173 ? -11.101 8.445 17.485 1.00 81.88 173 PRO A N 1
ATOM 1373 C CA . PRO A 1 173 ? -12.227 8.867 18.330 1.00 81.88 173 PRO A CA 1
ATOM 1374 C C . PRO A 1 173 ? -13.106 7.720 18.846 1.00 81.88 173 PRO A C 1
ATOM 1376 O O . PRO A 1 173 ? -13.623 7.785 19.959 1.00 81.88 173 PRO A O 1
ATOM 1379 N N . TRP A 1 174 ? -13.257 6.662 18.047 1.00 82.50 174 TRP A N 1
ATOM 1380 C CA . TRP A 1 174 ? -14.138 5.523 18.310 1.00 82.50 174 TRP A CA 1
ATOM 1381 C C . TRP A 1 174 ? -13.403 4.325 18.923 1.00 82.50 174 TRP A C 1
ATOM 1383 O O . TRP A 1 174 ? -13.923 3.209 18.936 1.00 82.50 174 TRP A O 1
ATOM 1393 N N . GLY A 1 175 ? -12.184 4.541 19.426 1.00 85.75 175 GLY A N 1
ATOM 1394 C CA . GLY A 1 175 ? -11.335 3.530 20.055 1.00 85.75 175 GLY A CA 1
ATOM 1395 C C . GLY A 1 175 ? -10.560 2.698 19.039 1.00 85.75 175 GLY A C 1
ATOM 1396 O O . GLY A 1 175 ? -9.332 2.808 18.971 1.00 85.75 175 GLY A O 1
ATOM 1397 N N . LEU A 1 176 ? -11.282 1.897 18.248 1.00 83.44 176 LEU A N 1
ATOM 1398 C CA . LEU A 1 176 ? -10.725 1.025 17.203 1.00 83.44 176 LEU A CA 1
ATOM 1399 C C . LEU A 1 176 ? -10.489 1.777 15.887 1.00 83.44 176 LEU A C 1
ATOM 1401 O O . LEU A 1 176 ? -9.508 1.523 15.195 1.00 83.44 176 LEU A O 1
ATOM 1405 N N . THR A 1 177 ? -11.362 2.732 15.566 1.00 82.75 177 THR A N 1
ATOM 1406 C CA . THR A 1 177 ? -11.435 3.379 14.250 1.00 82.75 177 THR A CA 1
ATOM 1407 C C . THR A 1 177 ? -11.508 4.900 14.355 1.00 82.75 177 THR A C 1
ATOM 1409 O O . THR A 1 177 ? -11.875 5.473 15.386 1.00 82.75 177 THR A O 1
ATOM 1412 N N . SER A 1 178 ? -11.169 5.577 13.257 1.00 80.94 178 SER A N 1
ATOM 1413 C CA . SER A 1 178 ? -11.489 6.997 13.056 1.00 80.94 178 SER A CA 1
ATOM 1414 C C . SER A 1 178 ? -12.923 7.213 12.548 1.00 80.94 178 SER A C 1
ATOM 1416 O O . SER A 1 178 ? -13.468 8.304 12.696 1.00 80.94 178 SER A O 1
ATOM 1418 N N . ILE A 1 179 ? -13.548 6.168 12.002 1.00 81.50 179 ILE A N 1
ATOM 1419 C CA . ILE A 1 179 ? -14.913 6.161 11.459 1.00 81.50 179 ILE A CA 1
ATOM 1420 C C . ILE A 1 179 ? -15.914 5.742 12.554 1.00 81.50 179 ILE A C 1
ATOM 1422 O O . ILE A 1 179 ? -15.576 4.847 13.334 1.00 81.50 179 ILE A O 1
ATOM 1426 N N . PRO A 1 180 ? -17.123 6.340 12.616 1.00 83.00 180 PRO A N 1
ATOM 1427 C CA . PRO A 1 180 ? -18.160 5.955 13.571 1.00 83.00 180 PRO A CA 1
ATOM 1428 C C . PRO A 1 180 ? -18.525 4.469 13.545 1.00 83.00 180 PRO A C 1
ATOM 1430 O O . PRO A 1 180 ? -18.633 3.873 12.477 1.00 83.00 180 PRO A O 1
ATOM 1433 N N . LEU A 1 181 ? -18.748 3.906 14.736 1.00 85.56 181 LEU A N 1
ATOM 1434 C CA . LEU A 1 181 ? -19.251 2.545 14.959 1.00 85.56 181 LEU A CA 1
ATOM 1435 C C . LEU A 1 181 ? -20.626 2.598 15.641 1.00 85.56 181 LEU A C 1
ATOM 1437 O O . LEU A 1 181 ? -20.969 3.606 16.274 1.00 85.56 181 LEU A O 1
ATOM 1441 N N . ALA A 1 182 ? -21.399 1.516 15.549 1.00 87.69 182 ALA A N 1
ATOM 1442 C CA . ALA A 1 182 ? -22.759 1.411 16.078 1.00 87.69 182 ALA A CA 1
ATOM 1443 C C . ALA A 1 182 ? -22.785 1.164 17.601 1.00 87.69 182 ALA A C 1
ATOM 1445 O O . ALA A 1 182 ? -23.248 0.131 18.079 1.00 87.69 182 ALA A O 1
ATOM 1446 N N . TYR A 1 183 ? -22.273 2.124 18.375 1.00 87.62 183 TYR A N 1
ATOM 1447 C CA . TYR A 1 183 ? -22.288 2.056 19.836 1.00 87.62 183 TYR A CA 1
ATOM 1448 C C . TYR A 1 183 ? -23.702 2.156 20.418 1.00 87.62 183 TYR A C 1
ATOM 1450 O O . TYR A 1 183 ? -24.520 2.954 19.959 1.00 87.62 183 TYR A O 1
ATOM 1458 N N . GLU A 1 184 ? -23.943 1.426 21.505 1.00 86.06 184 GLU A N 1
ATOM 1459 C CA . GLU A 1 184 ? -25.162 1.482 22.302 1.00 86.06 184 GLU A CA 1
ATOM 1460 C C . GLU A 1 184 ? -24.843 1.839 23.772 1.00 86.06 184 GLU A C 1
ATOM 1462 O O . GLU A 1 184 ? -24.034 1.156 24.412 1.00 86.06 184 GLU A O 1
ATOM 1467 N N . PRO A 1 185 ? -25.444 2.914 24.325 1.00 84.88 185 PRO A N 1
ATOM 1468 C CA . PRO A 1 185 ? -26.222 3.940 23.619 1.00 84.88 185 PRO A CA 1
ATOM 1469 C C . PRO A 1 185 ? -25.354 4.730 22.621 1.00 84.88 185 PRO A C 1
ATOM 1471 O O . PRO A 1 185 ? -24.154 4.919 22.847 1.00 84.88 185 PRO A O 1
ATOM 1474 N N . TYR A 1 186 ? -25.957 5.236 21.538 1.00 79.25 186 TYR A N 1
ATOM 1475 C CA . TYR A 1 186 ? -25.232 6.032 20.539 1.00 79.25 186 TYR A CA 1
ATOM 1476 C C . TYR A 1 186 ? -24.685 7.326 21.171 1.00 79.25 186 TYR A C 1
ATOM 1478 O O . TYR A 1 186 ? -25.399 7.982 21.941 1.00 79.25 186 TYR A O 1
ATOM 1486 N N . PRO A 1 187 ? -23.422 7.713 20.916 1.00 72.38 187 PRO A N 1
ATOM 1487 C CA . PRO A 1 187 ? -22.867 8.956 21.438 1.00 72.38 187 PRO A CA 1
ATOM 1488 C C . PRO A 1 187 ? -23.552 10.153 20.782 1.00 72.38 187 PRO A C 1
ATOM 1490 O O . PRO A 1 187 ? -23.411 10.435 19.597 1.00 72.38 187 PRO A O 1
ATOM 1493 N N . ASN A 1 188 ? -24.317 10.871 21.593 1.00 60.75 188 ASN A N 1
ATOM 1494 C CA . ASN A 1 188 ? -25.087 12.054 21.225 1.00 60.75 188 ASN A CA 1
ATOM 1495 C C . ASN A 1 188 ? -24.243 13.346 21.203 1.00 60.75 188 ASN A C 1
ATOM 1497 O O . ASN A 1 188 ? -24.793 14.431 21.044 1.00 60.75 188 ASN A O 1
ATOM 1501 N N . THR A 1 189 ? -22.917 13.250 21.344 1.00 56.50 189 THR A N 1
ATOM 1502 C CA . THR A 1 189 ? -21.988 14.380 21.524 1.00 56.50 189 THR A CA 1
ATOM 1503 C C . THR A 1 189 ? -21.366 14.923 20.232 1.00 56.50 189 THR A C 1
ATOM 1505 O O . THR A 1 189 ? -20.432 15.713 20.297 1.00 56.50 189 THR A O 1
ATOM 1508 N N . PHE A 1 190 ? -21.914 14.624 19.048 1.00 54.12 190 PHE A N 1
ATOM 1509 C CA . PHE A 1 190 ? -21.512 15.258 17.771 1.00 54.12 190 PHE A CA 1
ATOM 1510 C C . PHE A 1 190 ? -21.803 16.776 17.683 1.00 54.12 190 PHE A C 1
ATOM 1512 O O . PHE A 1 190 ? -21.816 17.350 16.597 1.00 54.12 190 PHE A O 1
ATOM 1519 N N . VAL A 1 191 ? -22.080 17.449 18.800 1.00 46.44 191 VAL A N 1
ATOM 1520 C CA . VAL A 1 191 ? -22.673 18.794 18.817 1.00 46.44 191 VAL A CA 1
ATOM 1521 C C . VAL A 1 191 ? -21.624 19.904 18.649 1.00 46.44 191 VAL A C 1
ATOM 1523 O O . VAL A 1 191 ? -21.968 21.049 18.378 1.00 46.44 191 VAL A O 1
ATOM 1526 N N . ASN A 1 192 ? -20.330 19.596 18.709 1.00 44.28 192 ASN A N 1
ATOM 1527 C CA . ASN A 1 192 ? -19.269 20.567 18.461 1.00 44.28 192 ASN A CA 1
ATOM 1528 C C . ASN A 1 192 ? -18.037 19.894 17.844 1.00 44.28 192 ASN A C 1
ATOM 1530 O O . ASN A 1 192 ? -17.272 19.198 18.506 1.00 44.28 192 ASN A O 1
ATOM 1534 N N . ALA A 1 193 ? -17.816 20.164 16.556 1.00 46.50 193 ALA A N 1
ATOM 1535 C CA . ALA A 1 193 ? -16.740 19.631 15.715 1.00 46.50 193 ALA A CA 1
ATOM 1536 C C . ALA A 1 193 ? -15.293 19.891 16.214 1.00 46.50 193 ALA A C 1
ATOM 1538 O O . ALA A 1 193 ? -14.343 19.527 15.530 1.00 46.50 193 ALA A O 1
ATOM 1539 N N . SER A 1 194 ? -15.108 20.491 17.397 1.00 45.94 194 SER A N 1
ATOM 1540 C CA . SER A 1 194 ? -13.804 20.756 18.025 1.00 45.94 194 SER A CA 1
ATOM 1541 C C . SER A 1 194 ? -13.421 19.797 19.156 1.00 45.94 194 SER A C 1
ATOM 1543 O O . SER A 1 194 ? -12.281 19.848 19.607 1.00 45.94 194 SER A O 1
ATOM 1545 N N . SER A 1 195 ? -14.301 18.897 19.603 1.00 49.16 195 SER A N 1
ATOM 1546 C CA . SER A 1 195 ? -13.925 17.823 20.536 1.00 49.16 195 SER A CA 1
ATOM 1547 C C . SER A 1 195 ? -14.216 16.461 19.913 1.00 49.16 195 SER A C 1
ATOM 1549 O O . SER A 1 195 ? -15.227 15.830 20.203 1.00 49.16 195 SER A O 1
ATOM 1551 N N . MET A 1 196 ? -13.312 16.011 19.038 1.00 50.75 196 MET A N 1
ATOM 1552 C CA . MET A 1 196 ? -13.294 14.692 18.378 1.00 50.75 196 MET A CA 1
ATOM 1553 C C . MET A 1 196 ? -13.068 13.518 19.362 1.00 50.75 196 MET A C 1
ATOM 1555 O O . MET A 1 196 ? -12.299 12.606 19.082 1.00 50.75 196 MET A O 1
ATOM 1559 N N . ALA A 1 197 ? -13.708 13.513 20.530 1.00 55.94 197 ALA A N 1
ATOM 1560 C CA . ALA A 1 197 ? -13.673 12.393 21.470 1.00 55.94 197 ALA A CA 1
ATOM 1561 C C . ALA A 1 197 ? -15.114 11.981 21.829 1.00 55.94 197 ALA A C 1
ATOM 1563 O O . ALA A 1 197 ? -15.617 12.370 22.882 1.00 55.94 197 ALA A O 1
ATOM 1564 N N . PRO A 1 198 ? -15.809 11.214 20.963 1.00 63.75 198 PRO A N 1
ATOM 1565 C CA . PRO A 1 198 ? -17.176 10.749 21.219 1.00 63.75 198 PRO A CA 1
ATOM 1566 C C . PRO A 1 198 ? -17.256 9.767 22.397 1.00 63.75 198 PRO A C 1
ATOM 1568 O O . PRO A 1 198 ? -18.333 9.555 22.950 1.00 63.75 198 PRO A O 1
ATOM 1571 N N . LEU A 1 199 ? -16.125 9.176 22.794 1.00 75.94 199 LEU A N 1
ATOM 1572 C CA . LEU A 1 199 ? -16.016 8.262 23.924 1.00 75.94 199 LEU A CA 1
ATOM 1573 C C . LEU A 1 199 ? -15.188 8.909 25.037 1.00 75.94 199 LEU A C 1
ATOM 1575 O O . LEU A 1 199 ? -14.056 9.339 24.808 1.00 75.94 199 LEU A O 1
ATOM 1579 N N . ALA A 1 200 ? -15.722 8.931 26.258 1.00 80.12 200 ALA A N 1
ATOM 1580 C CA . ALA A 1 200 ? -14.949 9.299 27.437 1.00 80.12 200 ALA A CA 1
ATOM 1581 C C . ALA A 1 200 ? -13.824 8.274 27.649 1.00 80.12 200 ALA A C 1
ATOM 1583 O O . ALA A 1 200 ? -14.068 7.067 27.592 1.00 80.12 200 ALA A O 1
ATOM 1584 N N . THR A 1 201 ? -12.595 8.731 27.906 1.00 84.94 201 THR A N 1
ATOM 1585 C CA . THR A 1 201 ? -11.423 7.849 28.029 1.00 84.94 201 THR A CA 1
ATOM 1586 C C . THR A 1 201 ? -10.697 7.996 29.361 1.00 84.94 201 THR A C 1
ATOM 1588 O O . THR A 1 201 ? -10.716 9.050 29.993 1.00 84.94 201 THR A O 1
ATOM 1591 N N . ARG A 1 202 ? -10.057 6.914 29.810 1.00 85.75 202 ARG A N 1
ATOM 1592 C CA . ARG A 1 202 ? -9.207 6.857 31.002 1.00 85.75 202 ARG A CA 1
ATOM 1593 C C . ARG A 1 202 ? -7.901 6.146 30.685 1.00 85.75 202 ARG A C 1
ATOM 1595 O O . ARG A 1 202 ? -7.864 5.212 29.882 1.00 85.75 202 ARG A O 1
ATOM 1602 N N . VAL A 1 203 ? -6.830 6.552 31.358 1.00 86.12 203 VAL A N 1
ATOM 1603 C CA . VAL A 1 203 ? -5.533 5.883 31.245 1.00 86.12 203 VAL A CA 1
ATOM 1604 C C . VAL A 1 203 ? -5.475 4.717 32.229 1.00 86.12 203 VAL A C 1
ATOM 1606 O O . VAL A 1 203 ? -5.684 4.887 33.426 1.00 86.12 203 VAL A O 1
ATOM 1609 N N . VAL A 1 204 ? -5.172 3.528 31.722 1.00 82.25 204 VAL A N 1
ATOM 1610 C CA . VAL A 1 204 ? -4.930 2.314 32.497 1.00 82.25 204 VAL A CA 1
ATOM 1611 C C . VAL A 1 204 ? -3.447 1.980 32.415 1.00 82.25 204 VAL A C 1
ATOM 1613 O O . VAL A 1 204 ? -2.927 1.620 31.355 1.00 82.25 204 VAL A O 1
ATOM 1616 N N . VAL A 1 205 ? -2.763 2.106 33.548 1.00 79.81 205 VAL A N 1
ATOM 1617 C CA . VAL A 1 205 ? -1.349 1.746 33.690 1.00 79.81 205 VAL A CA 1
ATOM 1618 C C . VAL A 1 205 ? -1.219 0.222 33.790 1.00 79.81 205 VAL A C 1
ATOM 1620 O O . VAL A 1 205 ? -2.102 -0.457 34.318 1.00 79.81 205 VAL A O 1
ATOM 1623 N N . SER A 1 206 ? -0.155 -0.337 33.209 1.00 71.50 206 SER A N 1
ATOM 1624 C CA . SER A 1 206 ? 0.176 -1.752 33.386 1.00 71.50 206 SER A CA 1
ATOM 1625 C C . SER A 1 206 ? 0.802 -1.955 34.766 1.00 71.50 206 SER A C 1
ATOM 1627 O O . SER A 1 206 ? 1.775 -1.287 35.090 1.00 71.50 206 SER A O 1
ATOM 1629 N N . ASN A 1 207 ? 0.278 -2.900 35.548 1.00 70.50 207 ASN A N 1
ATOM 1630 C CA . ASN A 1 207 ? 0.866 -3.314 36.830 1.00 70.50 207 ASN A CA 1
ATOM 1631 C C . ASN A 1 207 ? 1.867 -4.478 36.664 1.00 70.50 207 ASN A C 1
ATOM 1633 O O . ASN A 1 207 ? 2.259 -5.098 37.647 1.00 70.50 207 ASN A O 1
ATOM 1637 N N . SER A 1 208 ? 2.214 -4.837 35.424 1.00 67.38 208 SER A N 1
ATOM 1638 C CA . SER A 1 208 ? 3.152 -5.922 35.120 1.00 67.38 208 SER A CA 1
ATOM 1639 C C . SER A 1 208 ? 4.594 -5.414 35.113 1.00 67.38 208 SER A C 1
ATOM 1641 O O . SER A 1 208 ? 4.848 -4.277 34.725 1.00 67.38 208 SER A O 1
ATOM 1643 N N . THR A 1 209 ? 5.523 -6.281 35.514 1.00 62.53 209 THR A N 1
ATOM 1644 C CA . THR A 1 209 ? 6.978 -6.088 35.413 1.00 62.53 209 THR A CA 1
ATOM 1645 C C . THR A 1 209 ? 7.493 -6.167 33.974 1.00 62.53 209 THR A C 1
ATOM 1647 O O . THR A 1 209 ? 8.621 -5.765 33.703 1.00 62.53 209 THR A O 1
ATOM 1650 N N . GLU A 1 210 ? 6.684 -6.679 33.046 1.00 67.19 210 GLU A N 1
ATOM 1651 C CA . GLU A 1 210 ? 6.965 -6.633 31.614 1.00 67.19 210 GLU A CA 1
ATOM 1652 C C . GLU A 1 210 ? 6.834 -5.191 31.118 1.00 67.19 210 GLU A C 1
ATOM 1654 O O . GLU A 1 210 ? 5.936 -4.470 31.554 1.00 67.19 210 GLU A O 1
ATOM 1659 N N . ASN A 1 211 ? 7.708 -4.781 30.194 1.00 74.19 211 ASN A N 1
ATOM 1660 C CA . ASN A 1 211 ? 7.812 -3.436 29.612 1.00 74.19 211 ASN A CA 1
ATOM 1661 C C . ASN A 1 211 ? 6.566 -3.040 28.780 1.00 74.19 211 ASN A C 1
ATOM 1663 O O . ASN A 1 211 ? 6.624 -2.831 27.570 1.00 74.19 211 ASN A O 1
ATOM 1667 N N . ARG A 1 212 ? 5.402 -2.994 29.428 1.00 81.25 212 ARG A N 1
ATOM 1668 C CA . ARG A 1 212 ? 4.085 -2.732 28.853 1.00 81.25 212 ARG A CA 1
ATOM 1669 C C . ARG A 1 212 ? 3.728 -1.267 29.045 1.00 81.25 212 ARG A C 1
ATOM 1671 O O . ARG A 1 212 ? 3.782 -0.722 30.148 1.00 81.25 212 ARG A O 1
ATOM 1678 N N . MET A 1 213 ? 3.305 -0.623 27.970 1.00 79.81 213 MET A N 1
ATOM 1679 C CA . MET A 1 213 ? 2.935 0.785 27.975 1.00 79.81 213 MET A CA 1
ATOM 1680 C C . MET A 1 213 ? 1.530 0.991 28.530 1.00 79.81 213 MET A C 1
ATOM 1682 O O . MET A 1 213 ? 0.608 0.290 28.143 1.00 79.81 213 MET A O 1
ATOM 1686 N N . ALA A 1 214 ? 1.328 2.045 29.329 1.00 84.06 214 ALA A N 1
ATOM 1687 C CA . ALA A 1 214 ? -0.016 2.462 29.740 1.00 84.06 214 ALA A CA 1
ATOM 1688 C C . ALA A 1 214 ? -0.944 2.710 28.533 1.00 84.06 214 ALA A C 1
ATOM 1690 O O . ALA A 1 214 ? -0.524 3.322 27.543 1.00 84.06 214 ALA A O 1
ATOM 1691 N N . CYS A 1 215 ? -2.207 2.317 28.651 1.00 81.81 215 CYS A N 1
ATOM 1692 C CA . CYS A 1 215 ? -3.183 2.382 27.568 1.00 81.81 215 CYS A CA 1
ATOM 1693 C C . CYS A 1 215 ? -4.351 3.295 27.874 1.00 81.81 215 CYS A C 1
ATOM 1695 O O . CYS A 1 215 ? -4.641 3.576 29.029 1.00 81.81 215 CYS A O 1
ATOM 1697 N N . VAL A 1 216 ? -5.031 3.739 26.826 1.00 86.12 216 VAL A N 1
ATOM 1698 C CA . VAL A 1 216 ? -6.233 4.564 26.916 1.00 86.12 216 VAL A CA 1
ATOM 1699 C C . VAL A 1 216 ? -7.430 3.661 26.618 1.00 86.12 216 VAL A C 1
ATOM 1701 O O . VAL A 1 216 ? -7.481 3.058 25.551 1.00 86.12 216 VAL A O 1
ATOM 1704 N N . LEU A 1 217 ? -8.347 3.516 27.574 1.00 86.62 217 LEU A N 1
ATOM 1705 C CA . LEU A 1 217 ? -9.581 2.723 27.455 1.00 86.62 217 LEU A CA 1
ATOM 1706 C C . LEU A 1 217 ? -10.799 3.612 27.725 1.00 86.62 217 LEU A C 1
ATOM 1708 O O . LEU A 1 217 ? -10.638 4.735 28.197 1.00 86.62 217 LEU A O 1
ATOM 1712 N N . GLN A 1 218 ? -12.012 3.119 27.471 1.00 87.12 218 GLN A N 1
ATOM 1713 C CA . GLN A 1 218 ? -13.231 3.857 27.816 1.00 87.12 218 GLN A CA 1
ATOM 1714 C C . GLN A 1 218 ? -13.337 4.087 29.343 1.00 87.12 218 GLN A C 1
ATOM 1716 O O . GLN A 1 218 ? -12.984 3.212 30.145 1.00 87.12 218 GLN A O 1
ATOM 1721 N N . ALA A 1 219 ? -13.761 5.292 29.742 1.00 81.88 219 ALA A N 1
ATOM 1722 C CA . ALA A 1 219 ? -13.868 5.730 31.138 1.00 81.88 219 ALA A CA 1
ATOM 1723 C C . ALA A 1 219 ? -15.215 5.412 31.796 1.00 81.88 219 ALA A C 1
ATOM 1725 O O . ALA A 1 219 ? -15.249 5.201 33.006 1.00 81.88 219 ALA A O 1
ATOM 1726 N N . GLU A 1 220 ? -16.304 5.411 31.026 1.00 69.50 220 GLU A N 1
ATOM 1727 C CA . GLU A 1 220 ? -17.668 5.279 31.546 1.00 69.50 220 GLU A CA 1
ATOM 1728 C C . GLU A 1 220 ? -17.972 3.845 32.005 1.00 69.50 220 GLU A C 1
ATOM 1730 O O . GLU A 1 220 ? -17.558 2.870 31.375 1.00 69.50 220 GLU A O 1
ATOM 1735 N N . GLN A 1 221 ? -18.708 3.722 33.114 1.00 66.06 221 GLN A N 1
ATOM 1736 C CA . GLN A 1 221 ? -19.396 2.497 33.517 1.00 66.06 221 GLN A CA 1
ATOM 1737 C C . GLN A 1 221 ? -20.908 2.793 33.599 1.00 66.06 221 GLN A C 1
ATOM 1739 O O . GLN A 1 221 ? -21.294 3.641 34.404 1.00 66.06 221 GLN A O 1
ATOM 1744 N N . PRO A 1 222 ? -21.756 2.118 32.797 1.00 71.50 222 PRO A N 1
ATOM 1745 C CA . PRO A 1 222 ? -21.383 1.100 31.814 1.00 71.50 222 PRO A CA 1
ATOM 1746 C C . PRO A 1 222 ? -20.680 1.711 30.592 1.00 71.50 222 PRO A C 1
ATOM 1748 O O . PRO A 1 222 ? -21.082 2.754 30.083 1.00 71.50 222 PRO A O 1
ATOM 1751 N N . ALA A 1 223 ? -19.623 1.043 30.127 1.00 81.31 223 ALA A N 1
ATOM 1752 C CA . ALA A 1 223 ? -18.966 1.392 28.874 1.00 81.31 223 ALA A CA 1
ATOM 1753 C C . ALA A 1 223 ? -19.948 1.180 27.719 1.00 81.31 223 ALA A C 1
ATOM 1755 O O . ALA A 1 223 ? -20.758 0.244 27.759 1.00 81.31 223 ALA A O 1
ATOM 1756 N N . ARG A 1 224 ? -19.870 2.031 26.693 1.00 87.19 224 ARG A N 1
ATOM 1757 C CA . ARG A 1 224 ? -20.729 1.898 25.513 1.00 87.19 224 ARG A CA 1
ATOM 1758 C C . ARG A 1 224 ? -20.381 0.603 24.798 1.00 87.19 224 ARG A C 1
ATOM 1760 O O . ARG A 1 224 ? -19.207 0.303 24.585 1.00 87.19 224 ARG A O 1
ATOM 1767 N N . GLN A 1 225 ? -21.407 -0.147 24.430 1.00 88.75 225 GLN A N 1
ATOM 1768 C CA . GLN A 1 225 ? -21.260 -1.481 23.860 1.00 88.75 225 GLN A CA 1
ATOM 1769 C C . GLN A 1 225 ? -21.338 -1.433 22.338 1.00 88.75 225 GLN A C 1
ATOM 1771 O O . GLN A 1 225 ? -22.002 -0.564 21.785 1.00 88.75 225 GLN A O 1
ATOM 1776 N N . LEU A 1 226 ? -20.684 -2.379 21.665 1.00 90.25 226 LEU A N 1
ATOM 1777 C CA . LEU A 1 226 ? -20.828 -2.611 20.225 1.00 90.25 226 LEU A CA 1
ATOM 1778 C C . LEU A 1 226 ? -21.603 -3.922 20.028 1.00 90.25 226 LEU A C 1
ATOM 1780 O O . LEU A 1 226 ? -20.981 -4.981 19.940 1.00 90.25 226 LEU A O 1
ATOM 1784 N N . PRO A 1 227 ? -22.949 -3.904 20.020 1.00 90.88 227 PRO A N 1
ATOM 1785 C CA . PRO A 1 227 ? -23.760 -5.122 20.084 1.00 90.88 227 PRO A CA 1
ATOM 1786 C C . PRO A 1 227 ? -23.596 -6.031 18.860 1.00 90.88 227 PRO A C 1
ATOM 1788 O O . PRO A 1 227 ? -23.805 -7.244 18.970 1.00 90.88 227 PRO A O 1
ATOM 1791 N N . THR A 1 228 ? -23.235 -5.470 17.701 1.00 90.75 228 THR A N 1
ATOM 1792 C CA . THR A 1 228 ? -22.946 -6.246 16.490 1.00 90.75 228 THR A CA 1
ATOM 1793 C C . THR A 1 228 ? -21.535 -6.812 16.541 1.00 90.75 228 THR A C 1
ATOM 1795 O O . THR A 1 228 ? -21.375 -8.032 16.485 1.00 90.75 228 THR A O 1
ATOM 1798 N N . LEU A 1 229 ? -20.524 -5.957 16.739 1.00 90.12 229 LEU A N 1
ATOM 1799 C CA . LEU A 1 229 ? -19.126 -6.388 16.801 1.00 90.12 229 LEU A CA 1
ATOM 1800 C C . LEU A 1 229 ? -18.849 -7.389 17.939 1.00 90.12 229 LEU A C 1
ATOM 1802 O O . LEU A 1 229 ? -18.041 -8.293 17.763 1.00 90.12 229 LEU A O 1
ATOM 1806 N N . ALA A 1 230 ? -19.553 -7.296 19.072 1.00 90.50 230 ALA A N 1
ATOM 1807 C CA . ALA A 1 230 ? -19.425 -8.236 20.192 1.00 90.50 230 ALA A CA 1
ATOM 1808 C C . ALA A 1 230 ? -19.825 -9.683 19.840 1.00 90.50 230 ALA A C 1
ATOM 1810 O O . ALA A 1 230 ? -19.433 -10.617 20.538 1.00 90.50 230 ALA A O 1
ATOM 1811 N N . LYS A 1 231 ? -20.608 -9.883 18.771 1.00 91.25 231 LYS A N 1
ATOM 1812 C CA . LYS A 1 231 ? -21.001 -11.212 18.270 1.00 91.25 231 LYS A CA 1
ATOM 1813 C C . LYS A 1 231 ? -20.029 -11.754 17.222 1.00 91.25 231 LYS A C 1
ATOM 1815 O O . LYS A 1 231 ? -20.139 -12.920 16.853 1.00 91.25 231 LYS A O 1
ATOM 1820 N N . VAL A 1 232 ? -19.105 -10.926 16.733 1.00 91.44 232 VAL A N 1
ATOM 1821 C CA . VAL A 1 232 ? -18.133 -11.321 15.715 1.00 91.44 232 VAL A CA 1
ATOM 1822 C C . VAL A 1 232 ? -16.999 -12.102 16.381 1.00 91.44 232 VAL A C 1
ATOM 1824 O O . VAL A 1 232 ? -16.380 -11.594 17.315 1.00 91.44 232 VAL A O 1
ATOM 1827 N N . PRO A 1 233 ? -16.666 -13.318 15.919 1.00 92.50 233 PRO A N 1
ATOM 1828 C CA . PRO A 1 233 ? -15.424 -13.971 16.296 1.00 92.50 233 PRO A CA 1
ATOM 1829 C C . PRO A 1 233 ? -14.235 -13.169 15.747 1.00 92.50 233 PRO A C 1
ATOM 1831 O O . PRO A 1 233 ? -14.025 -13.088 14.534 1.00 92.50 233 PRO A O 1
ATOM 1834 N N . ILE A 1 234 ? -13.458 -12.573 16.657 1.00 89.44 234 ILE A N 1
ATOM 1835 C CA . ILE A 1 234 ? -12.259 -11.793 16.336 1.00 89.44 234 ILE A CA 1
ATOM 1836 C C . ILE A 1 234 ? -11.014 -12.580 16.759 1.00 89.44 234 ILE A C 1
ATOM 1838 O O . ILE A 1 234 ? -10.801 -12.818 17.950 1.00 89.44 234 ILE A O 1
ATOM 1842 N N . LEU A 1 235 ? -10.172 -12.949 15.793 1.00 90.44 235 LEU A N 1
ATOM 1843 C CA . LEU A 1 235 ? -8.826 -13.471 16.034 1.00 90.44 235 LEU A CA 1
ATOM 1844 C C . LEU A 1 235 ? -7.817 -12.342 15.834 1.00 90.44 235 LEU A C 1
ATOM 1846 O O . LEU A 1 235 ? -7.770 -11.738 14.765 1.00 90.44 235 LEU A O 1
ATOM 1850 N N . ILE A 1 236 ? -6.988 -12.085 16.843 1.00 86.69 236 ILE A N 1
ATOM 1851 C CA . ILE A 1 236 ? -5.872 -11.148 16.722 1.00 86.69 236 ILE A CA 1
ATOM 1852 C C . ILE A 1 236 ? -4.567 -11.925 16.850 1.00 86.69 236 ILE A C 1
ATOM 1854 O O . ILE A 1 236 ? -4.264 -12.433 17.930 1.00 86.69 236 ILE A O 1
ATOM 1858 N N . ASP A 1 237 ? -3.816 -11.998 15.756 1.00 88.94 237 ASP A N 1
ATOM 1859 C CA . ASP A 1 237 ? -2.493 -12.616 15.701 1.00 88.94 237 ASP A CA 1
ATOM 1860 C C . ASP A 1 237 ? -1.400 -11.566 15.934 1.00 88.94 237 ASP A C 1
ATOM 1862 O O . ASP A 1 237 ? -1.482 -10.441 15.426 1.00 88.94 237 ASP A O 1
ATOM 1866 N N . LYS A 1 238 ? -0.409 -11.905 16.760 1.00 85.31 238 LYS A N 1
ATOM 1867 C CA . LYS A 1 238 ? 0.603 -10.969 17.268 1.00 85.31 238 LYS A CA 1
ATOM 1868 C C . LYS A 1 238 ? 1.947 -11.667 17.399 1.00 85.31 238 LYS A C 1
ATOM 1870 O O . LYS A 1 238 ? 2.038 -12.718 18.030 1.00 85.31 238 LYS A O 1
ATOM 1875 N N . GLY A 1 239 ? 3.000 -11.048 16.871 1.00 86.81 239 GLY A N 1
ATOM 1876 C CA . GLY A 1 239 ? 4.365 -11.525 17.070 1.00 86.81 239 GLY A CA 1
ATOM 1877 C C . GLY A 1 239 ? 4.915 -11.137 18.446 1.00 86.81 239 GLY A C 1
ATOM 1878 O O . GLY A 1 239 ? 4.821 -9.983 18.854 1.00 86.81 239 GLY A O 1
ATOM 1879 N N . GLU A 1 240 ? 5.566 -12.067 19.148 1.00 83.44 240 GLU A N 1
ATOM 1880 C CA . GLU A 1 240 ? 6.207 -11.790 20.449 1.00 83.44 240 GLU A CA 1
ATOM 1881 C C . GLU A 1 240 ? 7.319 -10.730 20.344 1.00 83.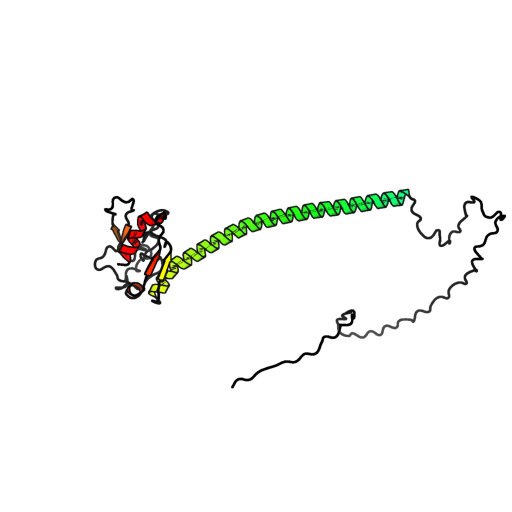44 240 GLU A C 1
ATOM 1883 O O . GLU A 1 240 ? 7.439 -9.855 21.202 1.00 83.44 240 GLU A O 1
ATOM 1888 N N . ALA A 1 241 ? 8.091 -10.765 19.253 1.00 85.31 241 ALA A N 1
ATOM 1889 C CA . ALA A 1 241 ? 9.146 -9.795 18.954 1.00 85.31 241 ALA A CA 1
ATOM 1890 C C . ALA A 1 241 ? 8.622 -8.493 18.316 1.00 85.31 241 ALA A C 1
ATOM 1892 O O . ALA A 1 241 ? 9.411 -7.624 17.938 1.00 85.31 241 ALA A O 1
ATOM 1893 N N . SER A 1 242 ? 7.303 -8.354 18.158 1.00 83.19 242 SER A N 1
ATOM 1894 C CA . SER A 1 242 ? 6.707 -7.171 17.551 1.00 83.19 242 SER A CA 1
ATOM 1895 C C . SER A 1 242 ? 6.891 -5.954 18.445 1.00 83.19 242 SER A C 1
ATOM 1897 O O . SER A 1 242 ? 6.661 -6.008 19.655 1.00 83.19 242 SER A O 1
ATOM 1899 N N . TYR A 1 243 ? 7.201 -4.806 17.841 1.00 81.56 243 TYR A N 1
ATOM 1900 C CA . TYR A 1 243 ? 7.201 -3.533 18.565 1.00 81.56 243 TYR A CA 1
ATOM 1901 C C . TYR A 1 243 ? 5.811 -3.210 19.156 1.00 81.56 243 TYR A C 1
ATOM 1903 O O . TYR A 1 243 ? 5.700 -2.427 20.100 1.00 81.56 243 TYR A O 1
ATOM 1911 N N . GLN A 1 244 ? 4.753 -3.829 18.616 1.00 80.69 244 GLN A N 1
ATOM 1912 C CA . GLN A 1 244 ? 3.367 -3.641 19.043 1.00 80.69 244 GLN A CA 1
ATOM 1913 C C . GLN A 1 244 ? 3.036 -4.361 20.361 1.00 80.69 244 GLN A C 1
ATOM 1915 O O . GLN A 1 244 ? 2.133 -3.938 21.095 1.00 80.69 244 GLN A O 1
ATOM 1920 N N . ASN A 1 245 ? 3.832 -5.374 20.731 1.00 84.00 245 ASN A N 1
ATOM 1921 C CA . ASN A 1 245 ? 3.609 -6.219 21.908 1.00 84.00 245 ASN A CA 1
ATOM 1922 C C . ASN A 1 245 ? 3.500 -5.392 23.210 1.00 84.00 245 ASN A C 1
ATOM 1924 O O . ASN A 1 245 ? 2.736 -5.709 24.125 1.00 84.00 245 ASN A O 1
ATOM 1928 N N . MET A 1 246 ? 4.178 -4.239 23.264 1.00 82.50 246 MET A N 1
ATOM 1929 C CA . MET A 1 246 ? 4.159 -3.324 24.411 1.00 82.50 246 MET A CA 1
ATOM 1930 C C . MET A 1 246 ? 2.765 -2.764 24.754 1.00 82.50 246 MET A C 1
ATOM 1932 O O . MET A 1 246 ? 2.533 -2.387 25.905 1.00 82.50 246 MET A O 1
ATOM 1936 N N . TYR A 1 247 ? 1.832 -2.680 23.801 1.00 81.50 247 TYR A N 1
ATOM 1937 C CA . TYR A 1 247 ? 0.472 -2.157 24.024 1.00 81.50 247 TYR A CA 1
ATOM 1938 C C . TYR A 1 247 ? -0.641 -3.115 23.587 1.00 81.50 247 TYR A C 1
ATOM 1940 O O . TYR A 1 247 ? -1.831 -2.835 23.751 1.00 81.50 247 TYR A O 1
ATOM 1948 N N . ASP A 1 248 ? -0.271 -4.270 23.060 1.00 83.12 248 ASP A N 1
ATOM 1949 C CA . ASP A 1 248 ? -1.185 -5.233 22.476 1.00 83.12 248 ASP A CA 1
ATOM 1950 C C . ASP A 1 248 ? -2.215 -5.809 23.449 1.00 83.12 248 ASP A C 1
ATOM 1952 O O . ASP A 1 248 ? -3.347 -6.114 23.054 1.00 83.12 248 ASP A O 1
ATOM 1956 N N . TYR A 1 249 ? -1.860 -5.890 24.730 1.00 83.50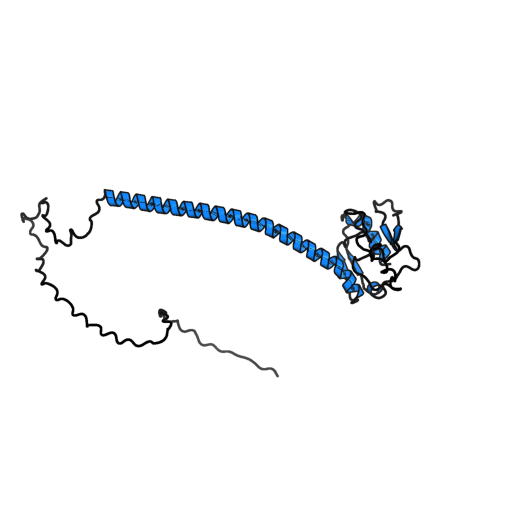 249 TYR A N 1
ATOM 1957 C CA . TYR A 1 249 ? -2.761 -6.315 25.800 1.00 83.50 249 TYR A CA 1
ATOM 1958 C C . TYR A 1 249 ? -4.006 -5.416 25.929 1.00 83.50 249 TYR A C 1
ATOM 1960 O O . TYR A 1 249 ? -5.010 -5.814 26.523 1.00 83.50 249 TYR A O 1
ATOM 1968 N N . CYS A 1 250 ? -3.960 -4.200 25.384 1.00 84.88 250 CYS A N 1
ATOM 1969 C CA . CYS A 1 250 ? -5.030 -3.217 25.508 1.00 84.88 250 CYS A CA 1
ATOM 1970 C C . CYS A 1 250 ? -6.162 -3.442 24.522 1.00 84.88 250 CYS A C 1
ATOM 1972 O O . CYS A 1 250 ? -7.309 -3.208 24.886 1.00 84.88 250 CYS A O 1
ATOM 1974 N N . PHE A 1 251 ? -5.864 -3.983 23.338 1.00 85.25 251 PHE A N 1
ATOM 1975 C CA . PHE A 1 251 ? -6.895 -4.453 22.411 1.00 85.25 251 PHE A CA 1
ATOM 1976 C C . PHE A 1 251 ? -7.767 -5.525 23.057 1.00 85.25 251 PHE A C 1
ATOM 1978 O O . PHE A 1 251 ? -8.987 -5.399 23.081 1.00 85.25 251 PHE A O 1
ATOM 1985 N N . ALA A 1 252 ? -7.139 -6.528 23.677 1.00 83.62 252 ALA A N 1
ATOM 1986 C CA . ALA A 1 252 ? -7.862 -7.595 24.361 1.00 83.62 252 ALA A CA 1
ATOM 1987 C C . ALA A 1 252 ? -8.691 -7.084 25.552 1.00 83.62 252 ALA A C 1
ATOM 1989 O O . ALA A 1 252 ? -9.737 -7.645 25.849 1.00 83.62 252 ALA A O 1
ATOM 1990 N N . LYS A 1 253 ? -8.243 -6.025 26.243 1.00 86.00 253 LYS A N 1
ATOM 1991 C CA . LYS A 1 253 ? -9.012 -5.392 27.331 1.00 86.00 253 LYS A CA 1
ATOM 1992 C C . LYS A 1 253 ? -10.187 -4.543 26.850 1.00 86.00 253 LYS A C 1
ATOM 1994 O O . LYS A 1 253 ? -11.064 -4.269 27.653 1.00 86.00 253 LYS A O 1
ATOM 1999 N N . PHE A 1 254 ? -10.159 -4.069 25.611 1.00 86.62 254 PHE A N 1
ATOM 2000 C CA . PHE A 1 254 ? -11.220 -3.241 25.041 1.00 86.62 254 PHE A CA 1
ATOM 2001 C C . PHE A 1 254 ? -12.327 -4.070 24.396 1.00 86.62 254 PHE A C 1
ATOM 2003 O O . PHE A 1 254 ? -13.479 -3.663 24.425 1.00 86.62 254 PHE A O 1
ATOM 2010 N N . LEU A 1 255 ? -11.972 -5.217 23.811 1.00 84.94 255 LEU A N 1
ATOM 2011 C CA . LEU A 1 255 ? -12.919 -6.146 23.186 1.00 84.94 255 LEU A CA 1
ATOM 2012 C C . LEU A 1 255 ? -13.585 -7.111 24.188 1.00 84.94 255 LEU A C 1
ATOM 2014 O O . LEU A 1 255 ? -14.376 -7.953 23.775 1.00 84.94 255 LEU A O 1
ATOM 2018 N N . ARG A 1 256 ? -13.233 -7.025 25.476 1.00 79.25 256 ARG A N 1
ATOM 2019 C CA . ARG A 1 256 ? -13.869 -7.753 26.584 1.00 79.25 256 ARG A CA 1
ATOM 2020 C C . ARG A 1 256 ? -14.825 -6.836 27.322 1.00 79.25 256 ARG A C 1
ATOM 2022 O O . ARG A 1 256 ? -15.877 -7.353 27.745 1.00 79.25 256 ARG A O 1
#

InterPro domains:
  IPR019357 Short coiled-coil protein [PF10224] (76-142)